Protein AF-A0A1M2VZU2-F1 (afdb_monomer)

Mean predicted aligned error: 15.02 Å

Radius of gyration: 39.64 Å; Cα contacts (8 Å, |Δi|>4): 250; chains: 1; bounding box: 106×24×106 Å

Structure (mmCIF, N/CA/C/O backbone):
data_AF-A0A1M2VZU2-F1
#
_entry.id   AF-A0A1M2VZU2-F1
#
loop_
_atom_site.group_PDB
_atom_site.id
_atom_site.type_symbol
_atom_site.label_atom_id
_atom_site.label_alt_id
_atom_site.label_comp_id
_atom_site.label_asym_id
_atom_site.label_entity_id
_atom_site.label_seq_id
_atom_site.pdbx_PDB_ins_code
_atom_site.Cartn_x
_atom_site.Cartn_y
_atom_site.Cartn_z
_atom_site.occupancy
_atom_site.B_iso_or_equiv
_atom_site.auth_seq_id
_atom_site.auth_comp_id
_atom_site.auth_asym_id
_atom_site.auth_atom_id
_atom_site.pdbx_PDB_model_num
ATOM 1 N N . MET A 1 1 ? 34.056 -5.919 -27.014 1.00 47.44 1 MET A N 1
ATOM 2 C CA . MET A 1 1 ? 33.762 -5.272 -25.727 1.00 47.44 1 MET A CA 1
ATOM 3 C C . MET A 1 1 ? 32.449 -4.558 -25.940 1.00 47.44 1 MET A C 1
ATOM 5 O O . MET A 1 1 ? 32.332 -3.837 -26.922 1.00 47.44 1 MET A O 1
ATOM 9 N N . PHE A 1 2 ? 31.445 -4.855 -25.126 1.00 53.06 2 PHE A N 1
ATOM 10 C CA . PHE A 1 2 ? 30.136 -4.213 -25.215 1.00 53.06 2 PHE A CA 1
ATOM 11 C C . PHE A 1 2 ? 30.092 -3.150 -24.121 1.00 53.06 2 PHE A C 1
ATOM 13 O O . PHE A 1 2 ? 30.455 -3.452 -22.985 1.00 53.06 2 PHE A O 1
ATOM 20 N N . GLN A 1 3 ? 29.722 -1.921 -24.470 1.00 51.56 3 GLN A N 1
ATOM 21 C CA . GLN A 1 3 ? 29.531 -0.837 -23.512 1.00 51.56 3 GLN A CA 1
ATOM 22 C C . GLN A 1 3 ? 28.064 -0.425 -23.586 1.00 51.56 3 GLN A C 1
ATOM 24 O O . GLN A 1 3 ? 27.578 -0.059 -24.655 1.00 51.56 3 GLN A O 1
ATOM 29 N N . PHE A 1 4 ? 27.372 -0.552 -22.459 1.00 58.47 4 PHE A N 1
ATOM 30 C CA . PHE A 1 4 ? 26.003 -0.090 -22.282 1.00 58.47 4 PHE A CA 1
ATOM 31 C C . PHE A 1 4 ? 26.082 1.218 -21.496 1.00 58.47 4 PHE A C 1
ATOM 33 O O . PHE A 1 4 ? 26.620 1.209 -20.390 1.00 58.47 4 PHE A O 1
ATOM 40 N N . ASP A 1 5 ? 25.612 2.314 -22.087 1.00 55.88 5 ASP A N 1
ATOM 41 C CA . ASP A 1 5 ? 25.336 3.554 -21.358 1.00 55.88 5 ASP A CA 1
ATOM 42 C C . ASP A 1 5 ? 23.829 3.597 -21.108 1.00 55.88 5 ASP A C 1
ATOM 44 O O . ASP A 1 5 ? 23.034 3.427 -22.038 1.00 55.88 5 ASP A O 1
ATOM 48 N N . ASP A 1 6 ? 23.447 3.758 -19.845 1.00 49.16 6 ASP A N 1
ATOM 49 C CA . ASP A 1 6 ? 22.052 3.744 -19.416 1.00 49.16 6 ASP A CA 1
ATOM 50 C C . ASP A 1 6 ? 21.783 5.003 -18.592 1.00 49.16 6 ASP A C 1
ATOM 52 O O . ASP A 1 6 ? 22.326 5.174 -17.500 1.00 49.16 6 ASP A O 1
ATOM 56 N N . ASP A 1 7 ? 20.963 5.899 -19.142 1.00 54.56 7 ASP A N 1
ATOM 57 C CA . ASP A 1 7 ? 20.533 7.122 -18.472 1.00 54.56 7 ASP A CA 1
ATOM 58 C C . ASP A 1 7 ? 19.104 6.925 -17.962 1.00 54.56 7 ASP A C 1
ATOM 60 O O . ASP A 1 7 ? 18.120 6.929 -18.707 1.00 54.56 7 ASP A O 1
ATOM 64 N N . HIS A 1 8 ? 18.976 6.763 -16.648 1.00 54.34 8 HIS A N 1
ATOM 65 C CA . HIS A 1 8 ? 17.685 6.607 -15.993 1.00 54.34 8 HIS A CA 1
ATOM 66 C C . HIS A 1 8 ? 17.207 7.939 -15.419 1.00 54.34 8 HIS A C 1
ATOM 68 O O . HIS A 1 8 ? 17.688 8.394 -14.381 1.00 54.34 8 HIS A O 1
ATOM 74 N N . VAL A 1 9 ? 16.199 8.544 -16.046 1.00 51.66 9 VAL A N 1
ATOM 75 C CA . VAL A 1 9 ? 15.460 9.663 -15.449 1.00 51.66 9 VAL A CA 1
ATOM 76 C C . VAL A 1 9 ? 14.099 9.149 -14.999 1.00 51.66 9 VAL A C 1
ATOM 78 O O . VAL A 1 9 ? 13.204 8.915 -15.808 1.00 51.66 9 VAL A O 1
ATOM 81 N N . LEU A 1 10 ? 13.940 8.964 -13.688 1.00 54.06 10 LEU A N 1
ATOM 82 C CA . LEU A 1 10 ? 12.628 8.747 -13.085 1.00 54.06 10 LEU A CA 1
ATOM 83 C C . LEU A 1 10 ? 11.806 10.024 -13.268 1.00 54.06 10 LEU A C 1
ATOM 85 O O . LEU A 1 10 ? 12.180 11.077 -12.752 1.00 54.06 10 LEU A O 1
ATOM 89 N N . ASP A 1 11 ? 10.672 9.936 -13.958 1.00 53.28 11 ASP A N 1
ATOM 90 C CA . ASP A 1 11 ? 9.670 10.996 -13.896 1.00 53.28 11 ASP A CA 1
ATOM 91 C C . ASP A 1 11 ? 9.062 11.000 -12.483 1.00 53.28 11 ASP A C 1
ATOM 93 O O . ASP A 1 11 ? 8.135 10.256 -12.146 1.00 53.28 11 ASP A O 1
ATOM 97 N N . VAL A 1 12 ? 9.669 11.809 -11.611 1.00 55.16 12 VAL A N 1
ATOM 98 C CA . VAL A 1 12 ? 9.421 11.845 -10.162 1.00 55.16 12 VAL A CA 1
ATOM 99 C C . VAL A 1 12 ? 7.954 12.160 -9.838 1.00 55.16 12 VAL A C 1
ATOM 101 O O . VAL A 1 12 ? 7.487 11.857 -8.740 1.00 55.16 12 VAL A O 1
ATOM 104 N N . HIS A 1 13 ? 7.215 12.758 -10.779 1.00 55.53 13 HIS A N 1
ATOM 105 C CA . HIS A 1 13 ? 5.839 13.200 -10.562 1.00 55.53 13 HIS A CA 1
ATOM 106 C C . HIS A 1 13 ? 4.822 12.058 -10.724 1.00 55.53 13 HIS A C 1
ATOM 108 O O . HIS A 1 13 ? 3.800 12.066 -10.040 1.00 55.53 13 HIS A O 1
ATOM 114 N N . GLN A 1 14 ? 5.106 11.049 -11.558 1.00 53.34 14 GLN A N 1
ATOM 115 C CA . GLN A 1 14 ? 4.223 9.886 -11.761 1.00 53.34 14 GLN A CA 1
ATOM 116 C C . GLN A 1 14 ? 4.702 8.619 -11.042 1.00 53.34 14 GLN A C 1
ATOM 118 O O . GLN A 1 14 ? 3.893 7.747 -10.733 1.00 53.34 14 GLN A O 1
ATOM 123 N N . ALA A 1 15 ? 5.984 8.544 -10.672 1.00 59.75 15 ALA A N 1
ATOM 124 C CA . ALA A 1 15 ? 6.562 7.382 -9.992 1.00 59.75 15 ALA A CA 1
ATOM 125 C C . ALA A 1 15 ? 6.029 7.131 -8.561 1.00 59.75 15 ALA A C 1
ATOM 127 O O . ALA A 1 15 ? 6.364 6.117 -7.954 1.00 59.75 15 ALA A O 1
ATOM 128 N N . ARG A 1 16 ? 5.222 8.045 -7.999 1.00 68.19 16 ARG A N 1
ATOM 129 C CA . ARG A 1 16 ? 4.686 7.953 -6.624 1.00 68.19 16 ARG A CA 1
ATOM 130 C C . ARG A 1 16 ? 3.220 7.528 -6.542 1.00 68.19 16 ARG A C 1
ATOM 132 O O . ARG A 1 16 ? 2.713 7.326 -5.444 1.00 68.19 16 ARG A O 1
ATOM 139 N N . LEU A 1 17 ? 2.529 7.405 -7.673 1.00 79.19 17 LEU A N 1
ATOM 140 C CA . LEU A 1 17 ? 1.089 7.141 -7.717 1.00 79.19 17 LEU A CA 1
ATOM 141 C C . LEU A 1 17 ? 0.788 5.647 -7.859 1.00 79.19 17 LEU A C 1
ATOM 143 O O . LEU A 1 17 ? 0.045 5.269 -8.752 1.00 79.19 17 LEU A O 1
ATOM 147 N N . TYR A 1 18 ? 1.339 4.784 -7.002 1.00 82.38 18 TYR A N 1
ATOM 148 C CA . TYR A 1 18 ? 0.983 3.359 -7.020 1.00 82.38 18 TYR A CA 1
ATOM 149 C C . TYR A 1 18 ? -0.547 3.171 -6.893 1.00 82.38 18 TYR A C 1
ATOM 151 O O . TYR A 1 18 ? -1.149 3.805 -6.022 1.00 82.38 18 TYR A O 1
ATOM 159 N N . PRO A 1 19 ? -1.211 2.316 -7.705 1.00 87.06 19 PRO A N 1
ATOM 160 C CA . PRO A 1 19 ? -0.697 1.440 -8.777 1.00 87.06 19 PRO A CA 1
ATOM 161 C C . PRO A 1 19 ? -0.780 2.050 -10.202 1.00 87.06 19 PRO A C 1
ATOM 163 O O . PRO A 1 19 ? -0.747 1.343 -11.212 1.00 87.06 19 PRO A O 1
ATOM 166 N N . PHE A 1 20 ? -0.986 3.359 -10.310 1.00 87.75 20 PHE A N 1
ATOM 167 C CA . PHE A 1 20 ? -1.022 4.134 -11.557 1.00 87.75 20 PHE A CA 1
ATOM 168 C C . PHE A 1 20 ? 0.347 4.705 -11.956 1.00 87.75 20 PHE A C 1
ATOM 170 O O . PHE A 1 20 ? 0.427 5.600 -12.795 1.00 87.75 20 PHE A O 1
ATOM 177 N N . ASP A 1 21 ? 1.410 4.183 -11.359 1.00 84.50 21 ASP A N 1
ATOM 178 C CA . ASP A 1 21 ? 2.793 4.482 -11.673 1.00 84.50 21 ASP A CA 1
ATOM 179 C C . ASP A 1 21 ? 3.131 4.110 -13.123 1.00 84.50 21 ASP A C 1
ATOM 181 O O . ASP A 1 21 ? 2.749 3.061 -13.662 1.00 84.50 21 ASP A O 1
ATOM 185 N N . THR A 1 22 ? 3.865 5.014 -13.759 1.00 85.56 22 THR A N 1
ATOM 186 C CA . THR A 1 22 ? 4.365 4.895 -15.125 1.00 85.56 22 THR A CA 1
ATOM 187 C C . THR A 1 22 ? 5.849 5.204 -15.127 1.00 85.56 22 THR A C 1
ATOM 189 O O . THR A 1 22 ? 6.300 6.181 -14.529 1.00 85.56 22 THR A O 1
ATOM 192 N N . TYR A 1 23 ? 6.612 4.364 -15.820 1.00 84.50 23 TYR A N 1
ATOM 193 C CA . TYR A 1 23 ? 8.053 4.514 -15.945 1.00 84.50 23 TYR A CA 1
ATOM 194 C C . TYR A 1 23 ? 8.430 4.713 -17.407 1.00 84.50 23 TYR A C 1
ATOM 196 O O . TYR A 1 23 ? 7.874 4.075 -18.306 1.00 84.50 23 TYR A O 1
ATOM 204 N N . LEU A 1 24 ? 9.389 5.605 -17.629 1.00 86.62 24 LEU A N 1
ATOM 205 C CA . LEU A 1 24 ? 10.025 5.820 -18.916 1.00 86.62 24 LEU A CA 1
ATOM 206 C C . LEU A 1 24 ? 11.489 5.410 -18.778 1.00 86.62 24 LEU A C 1
ATOM 208 O O . LEU A 1 24 ? 12.209 5.964 -17.953 1.00 86.62 24 LEU A O 1
ATOM 212 N N . LEU A 1 25 ? 11.904 4.433 -19.572 1.00 86.31 25 LEU A N 1
ATOM 213 C CA . LEU A 1 25 ? 13.285 3.983 -19.657 1.00 86.31 25 LEU A CA 1
ATOM 214 C C . LEU A 1 25 ? 13.784 4.253 -21.074 1.00 86.31 25 LEU A C 1
ATOM 216 O O . LEU A 1 25 ? 13.149 3.838 -22.040 1.00 86.31 25 LEU A O 1
ATOM 220 N N . THR A 1 26 ? 14.904 4.954 -21.188 1.00 88.12 26 THR A N 1
ATOM 221 C CA . THR A 1 26 ? 15.561 5.237 -22.462 1.00 88.12 26 THR A CA 1
ATOM 222 C C . THR A 1 26 ? 16.963 4.663 -22.390 1.00 88.12 26 THR A C 1
ATOM 224 O O . THR A 1 26 ? 17.740 5.081 -21.542 1.00 88.12 26 THR A O 1
ATOM 227 N N . SER A 1 27 ? 17.284 3.728 -23.277 1.00 88.06 27 SER A N 1
ATOM 228 C CA . SER A 1 27 ? 18.600 3.091 -23.317 1.00 88.06 27 SER A CA 1
ATOM 229 C C . SER A 1 27 ? 19.211 3.253 -24.703 1.00 88.06 27 SER A C 1
ATOM 231 O O . SER A 1 27 ? 18.542 3.013 -25.710 1.00 88.06 27 SER A O 1
ATOM 233 N N . THR A 1 28 ? 20.488 3.622 -24.767 1.00 88.88 28 THR A N 1
ATOM 234 C CA . THR A 1 28 ? 21.215 3.789 -26.031 1.00 88.88 28 THR A CA 1
ATOM 235 C C . THR A 1 28 ? 22.237 2.672 -26.177 1.00 88.88 28 THR A C 1
ATOM 237 O O . THR A 1 28 ? 23.179 2.544 -25.400 1.00 88.88 28 THR A O 1
ATOM 240 N N . VAL A 1 29 ? 22.055 1.832 -27.194 1.00 88.31 29 VAL A N 1
ATOM 241 C CA . VAL A 1 29 ? 22.908 0.668 -27.436 1.00 88.31 29 VAL A CA 1
ATOM 242 C C . VAL A 1 29 ? 23.905 0.968 -28.545 1.00 88.31 29 VAL A C 1
ATOM 244 O O . VAL A 1 29 ? 23.547 1.416 -29.639 1.00 88.31 29 VAL A O 1
ATOM 247 N N . ARG A 1 30 ? 25.170 0.650 -28.269 1.00 87.12 30 ARG A N 1
ATOM 248 C CA . ARG A 1 30 ? 26.277 0.748 -29.214 1.00 87.12 30 ARG A CA 1
ATOM 249 C C . ARG A 1 30 ? 27.119 -0.523 -29.180 1.00 87.12 30 ARG A C 1
ATOM 251 O O . ARG A 1 30 ? 27.427 -1.059 -28.119 1.00 87.12 30 ARG A O 1
ATOM 258 N N . VAL A 1 31 ? 27.546 -0.980 -30.356 1.00 85.50 31 VAL A N 1
ATOM 259 C CA . VAL A 1 31 ? 28.433 -2.142 -30.493 1.00 85.50 31 VAL A CA 1
ATOM 260 C C . VAL A 1 31 ? 29.672 -1.755 -31.292 1.00 85.50 31 VAL A C 1
ATOM 262 O O . VAL A 1 31 ? 29.566 -1.149 -32.358 1.00 85.50 31 VAL A O 1
ATOM 265 N N . VAL A 1 32 ? 30.851 -2.115 -30.777 1.00 86.00 32 VAL A N 1
ATOM 266 C CA . VAL A 1 32 ? 32.153 -1.847 -31.405 1.00 86.00 32 VAL A CA 1
ATOM 267 C C . VAL A 1 32 ? 32.965 -3.142 -31.483 1.00 86.00 32 VAL A C 1
ATOM 269 O O . VAL A 1 32 ? 33.070 -3.882 -30.499 1.00 86.00 32 VAL A O 1
ATOM 272 N N . SER A 1 33 ? 33.531 -3.420 -32.659 1.00 84.31 33 SER A N 1
ATOM 273 C CA . SER A 1 33 ? 34.454 -4.537 -32.899 1.00 84.31 33 SER A CA 1
ATOM 274 C C . SER A 1 33 ? 35.751 -4.332 -32.118 1.00 84.31 33 SER A C 1
ATOM 276 O O . SER A 1 33 ? 36.345 -3.260 -32.167 1.00 84.31 33 SER A O 1
ATOM 278 N N . THR A 1 34 ? 36.228 -5.369 -31.427 1.00 82.06 34 THR A N 1
ATOM 279 C CA . THR A 1 34 ? 37.522 -5.329 -30.717 1.00 82.06 34 THR A CA 1
ATOM 280 C C . THR A 1 34 ? 38.721 -5.506 -31.634 1.00 82.06 34 THR A C 1
ATOM 282 O O . THR A 1 34 ? 39.831 -5.194 -31.222 1.00 82.06 34 THR A O 1
ATOM 285 N N . ALA A 1 35 ? 38.518 -6.057 -32.832 1.00 86.56 35 ALA A N 1
ATOM 286 C CA . ALA A 1 35 ? 39.598 -6.295 -33.783 1.00 86.56 35 ALA A CA 1
ATOM 287 C C . ALA A 1 35 ? 39.966 -5.011 -34.542 1.00 86.56 35 ALA A C 1
ATOM 289 O O . ALA A 1 35 ? 41.143 -4.737 -34.762 1.00 86.56 35 ALA A O 1
ATOM 290 N N . ASP A 1 36 ? 38.958 -4.194 -34.866 1.00 84.81 36 ASP A N 1
ATOM 291 C CA . ASP A 1 36 ? 39.101 -3.108 -35.845 1.00 84.81 36 ASP A CA 1
ATOM 292 C C . ASP A 1 36 ? 38.644 -1.748 -35.294 1.00 84.81 36 ASP A C 1
ATOM 294 O O . ASP A 1 36 ? 38.717 -0.741 -35.995 1.00 84.81 36 ASP A O 1
ATOM 298 N N . ASN A 1 37 ? 38.130 -1.708 -34.056 1.00 81.06 37 ASN A N 1
ATOM 299 C CA . ASN A 1 37 ? 37.500 -0.535 -33.432 1.00 81.06 37 ASN A CA 1
ATOM 300 C C . ASN A 1 37 ? 36.395 0.116 -34.287 1.00 81.06 37 ASN A C 1
ATOM 302 O O . ASN A 1 37 ? 36.067 1.287 -34.105 1.00 81.06 37 ASN A O 1
ATOM 306 N N . GLN A 1 38 ? 35.791 -0.641 -35.207 1.00 82.56 38 GLN A N 1
ATOM 307 C CA . GLN A 1 38 ? 34.683 -0.174 -36.035 1.00 82.56 38 GLN A CA 1
ATOM 308 C C . GLN A 1 38 ? 33.333 -0.485 -35.390 1.00 82.56 38 GLN A C 1
ATOM 310 O O . GLN A 1 38 ? 33.162 -1.497 -34.706 1.00 82.56 38 GLN A O 1
ATOM 315 N N . SER A 1 39 ? 32.362 0.400 -35.608 1.00 81.56 39 SER A N 1
ATOM 316 C CA . SER A 1 39 ? 30.992 0.220 -35.128 1.00 81.56 39 SER A CA 1
ATOM 317 C C . SER A 1 39 ? 30.260 -0.849 -35.941 1.00 81.56 39 SER A C 1
ATOM 319 O O . SER A 1 39 ? 30.377 -0.910 -37.165 1.00 81.56 39 SER A O 1
ATOM 321 N N . LEU A 1 40 ? 29.504 -1.707 -35.254 1.00 84.56 40 LEU A N 1
ATOM 322 C CA . LEU A 1 40 ? 28.696 -2.750 -35.886 1.00 84.56 40 LEU A CA 1
ATOM 323 C C . LEU A 1 40 ? 27.224 -2.310 -35.959 1.00 84.56 40 LEU A C 1
ATOM 325 O O . LEU A 1 40 ? 26.694 -1.810 -34.963 1.00 84.56 40 LEU A O 1
ATOM 329 N N . PRO A 1 41 ? 26.539 -2.505 -37.102 1.00 83.56 41 PRO A N 1
ATOM 330 C CA . PRO A 1 41 ? 25.154 -2.082 -37.257 1.00 83.56 41 PRO A CA 1
ATOM 331 C C . PRO A 1 41 ? 24.202 -2.974 -36.452 1.00 83.56 41 PRO A C 1
ATOM 333 O O . PRO A 1 41 ? 24.183 -4.196 -36.603 1.00 83.56 41 PRO A O 1
ATOM 336 N N . ILE A 1 42 ? 23.357 -2.346 -35.634 1.00 85.81 42 ILE A N 1
ATOM 337 C CA . ILE A 1 42 ? 22.273 -3.006 -34.898 1.00 85.81 42 ILE A CA 1
ATOM 338 C C . ILE A 1 42 ? 21.001 -2.925 -35.748 1.00 85.81 42 ILE A C 1
ATOM 340 O O . ILE A 1 42 ? 20.519 -1.837 -36.054 1.00 85.81 42 ILE A O 1
ATOM 344 N N . GLN A 1 43 ? 20.449 -4.075 -36.141 1.00 86.69 43 GLN A N 1
ATOM 345 C CA . GLN A 1 43 ? 19.279 -4.120 -37.030 1.00 86.69 43 GLN A CA 1
ATOM 346 C C . GLN A 1 43 ? 17.954 -3.888 -36.298 1.00 86.69 43 GLN A C 1
ATOM 348 O O . GLN A 1 43 ? 17.046 -3.248 -36.836 1.00 86.69 43 GLN A O 1
ATOM 353 N N . ARG A 1 44 ? 17.820 -4.444 -35.090 1.00 85.88 44 ARG A N 1
ATOM 354 C CA . ARG A 1 44 ? 16.582 -4.410 -34.310 1.00 85.88 44 ARG A CA 1
ATOM 355 C C . ARG A 1 44 ? 16.866 -4.526 -32.819 1.00 85.88 44 ARG A C 1
ATOM 357 O O . ARG A 1 44 ? 17.649 -5.386 -32.422 1.00 85.88 44 ARG A O 1
ATOM 364 N N . LEU A 1 45 ? 16.171 -3.726 -32.016 1.00 87.00 45 LEU A N 1
ATOM 365 C CA . LEU A 1 45 ? 16.025 -3.937 -30.580 1.00 87.00 45 LEU A CA 1
ATOM 366 C C . LEU A 1 45 ? 14.576 -4.349 -30.309 1.00 87.00 45 LEU A C 1
ATOM 368 O O . LEU A 1 45 ? 13.637 -3.793 -30.875 1.00 87.00 45 LEU A O 1
ATOM 372 N N . SER A 1 46 ? 14.383 -5.383 -29.498 1.00 85.38 46 SER A N 1
ATOM 373 C CA . SER A 1 46 ? 13.053 -5.885 -29.153 1.00 85.38 46 SER A CA 1
ATOM 374 C C . SER A 1 46 ? 13.005 -6.199 -27.673 1.00 85.38 46 SER A C 1
ATOM 376 O O . SER A 1 46 ? 13.963 -6.737 -27.123 1.00 85.38 46 SER A O 1
ATOM 378 N N . THR A 1 47 ? 11.869 -5.914 -27.050 1.00 87.50 47 THR A N 1
ATOM 379 C CA . THR A 1 47 ? 11.602 -6.262 -25.654 1.00 87.50 47 THR A CA 1
ATOM 380 C C . THR A 1 47 ? 10.367 -7.140 -25.534 1.00 87.50 47 THR A C 1
ATOM 382 O O . THR A 1 47 ? 9.638 -7.372 -26.500 1.00 87.50 47 THR A O 1
ATOM 385 N N . ILE A 1 48 ? 10.156 -7.663 -24.329 1.00 87.44 48 ILE A N 1
ATOM 386 C CA . ILE A 1 48 ? 8.958 -8.413 -23.970 1.00 87.44 48 ILE A CA 1
ATOM 387 C C . ILE A 1 48 ? 7.858 -7.402 -23.641 1.00 87.44 48 ILE A C 1
ATOM 389 O O . ILE A 1 48 ? 7.977 -6.645 -22.678 1.00 87.44 48 ILE A O 1
ATOM 393 N N . SER A 1 49 ? 6.788 -7.394 -24.434 1.00 85.25 49 SER A N 1
ATOM 394 C CA . SER A 1 49 ? 5.693 -6.423 -24.312 1.00 85.25 49 SER A CA 1
ATOM 395 C C . SER A 1 49 ? 4.818 -6.626 -23.073 1.00 85.25 49 SER A C 1
ATOM 397 O O . SER A 1 49 ? 4.235 -5.670 -22.570 1.00 85.25 49 SER A O 1
ATOM 399 N N . ILE A 1 50 ? 4.705 -7.854 -22.561 1.00 84.62 50 ILE A N 1
ATOM 400 C CA . ILE A 1 50 ? 3.852 -8.177 -21.412 1.00 84.62 50 ILE A CA 1
ATOM 401 C C . ILE A 1 50 ? 4.616 -9.080 -20.449 1.00 84.62 50 ILE A C 1
ATOM 403 O O . ILE A 1 50 ? 5.153 -10.117 -20.830 1.00 84.62 50 ILE A O 1
ATOM 407 N N . THR A 1 51 ? 4.621 -8.688 -19.183 1.00 84.06 51 THR A N 1
ATOM 408 C CA . THR A 1 51 ? 5.109 -9.477 -18.050 1.00 84.06 51 THR A CA 1
ATOM 409 C C . THR A 1 51 ? 3.984 -9.621 -17.024 1.00 84.06 51 THR A C 1
ATOM 411 O O . THR A 1 51 ? 2.934 -8.996 -17.161 1.00 84.06 51 THR A O 1
ATOM 414 N N . SER A 1 52 ? 4.189 -10.427 -15.978 1.00 77.69 52 SER A N 1
ATOM 415 C CA . SER A 1 52 ? 3.173 -10.619 -14.931 1.00 77.69 52 SER A CA 1
ATOM 416 C C . SER A 1 52 ? 2.798 -9.322 -14.199 1.00 77.69 52 SER A C 1
ATOM 418 O O . SER A 1 52 ? 1.654 -9.177 -13.778 1.00 77.69 52 SER A O 1
ATOM 420 N N . SER A 1 53 ? 3.746 -8.391 -14.045 1.00 80.12 53 SER A N 1
ATOM 421 C CA . SER A 1 53 ? 3.559 -7.158 -13.262 1.00 80.12 53 SER A CA 1
ATOM 422 C C . SER A 1 53 ? 3.486 -5.888 -14.105 1.00 80.12 53 SER A C 1
ATOM 424 O O . SER A 1 53 ? 3.009 -4.860 -13.623 1.00 80.12 53 SER A O 1
ATOM 426 N N . PHE A 1 54 ? 3.949 -5.934 -15.357 1.00 88.44 54 PHE A N 1
ATOM 427 C CA . PHE A 1 54 ? 4.077 -4.754 -16.208 1.00 88.44 54 PHE A CA 1
ATOM 428 C C . PHE A 1 54 ? 3.747 -5.036 -17.670 1.00 88.44 54 PHE A C 1
ATOM 430 O O . PHE A 1 54 ? 4.106 -6.072 -18.231 1.00 88.44 54 PHE A O 1
ATOM 437 N N . VAL A 1 55 ? 3.139 -4.042 -18.302 1.00 91.06 55 VAL A N 1
ATOM 438 C CA . VAL A 1 55 ? 2.996 -3.916 -19.749 1.00 91.06 55 VAL A CA 1
ATOM 439 C C . VAL A 1 55 ? 4.027 -2.902 -20.224 1.00 91.06 55 VAL A C 1
ATOM 441 O O . VAL A 1 55 ? 4.107 -1.794 -19.685 1.00 91.06 55 VAL A O 1
ATOM 444 N N . THR A 1 56 ? 4.814 -3.284 -21.225 1.00 91.56 56 THR A N 1
ATOM 445 C CA . THR A 1 56 ? 5.840 -2.437 -21.826 1.00 91.56 56 THR A CA 1
ATOM 446 C C . THR A 1 56 ? 5.489 -2.117 -23.275 1.00 91.56 56 T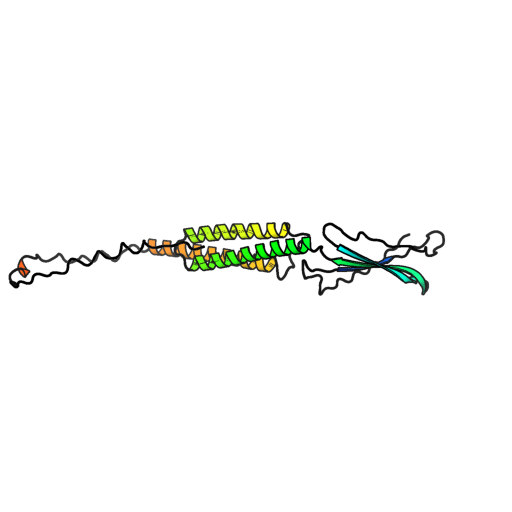HR A C 1
ATOM 448 O O . THR A 1 56 ? 5.109 -2.981 -24.066 1.00 91.56 56 THR A O 1
ATOM 451 N N . VAL A 1 57 ? 5.609 -0.842 -23.627 1.00 92.00 57 VAL A N 1
ATOM 452 C CA . VAL A 1 57 ? 5.506 -0.354 -25.000 1.00 92.00 57 VAL A CA 1
ATOM 453 C C . VAL A 1 57 ? 6.890 0.122 -25.409 1.00 92.00 57 VAL A C 1
ATOM 455 O O . VAL A 1 57 ? 7.413 1.072 -24.827 1.00 92.00 57 VAL A O 1
ATOM 458 N N . SER A 1 58 ? 7.484 -0.555 -26.389 1.00 92.50 58 SER A N 1
ATOM 459 C CA . SER A 1 58 ? 8.829 -0.264 -26.879 1.00 92.50 58 SER A CA 1
ATOM 460 C C . SER A 1 58 ? 8.812 0.500 -28.196 1.00 92.50 58 SER A C 1
ATOM 462 O O . SER A 1 58 ? 8.088 0.123 -29.118 1.00 92.50 58 SER A O 1
ATOM 464 N N . SER A 1 59 ? 9.672 1.505 -28.310 1.00 92.06 59 SER A N 1
ATOM 465 C CA . SER A 1 59 ? 10.017 2.177 -29.559 1.00 92.06 59 SER A CA 1
ATOM 466 C C . SER A 1 59 ? 11.507 2.017 -29.821 1.00 92.06 59 SER A C 1
ATOM 468 O O . SER A 1 59 ? 12.318 2.173 -28.912 1.00 92.06 59 SER A O 1
ATOM 470 N N . ASP A 1 60 ? 11.847 1.721 -31.068 1.00 92.06 60 ASP A N 1
ATOM 471 C CA . ASP A 1 60 ? 13.197 1.396 -31.517 1.00 92.06 60 ASP A CA 1
ATOM 472 C C . ASP A 1 60 ? 13.600 2.373 -32.628 1.00 92.06 60 ASP A C 1
ATOM 474 O O . ASP A 1 60 ? 12.981 2.385 -33.696 1.00 92.06 60 ASP A O 1
ATOM 478 N N . THR A 1 61 ? 14.601 3.215 -32.367 1.00 91.88 61 THR A N 1
ATOM 479 C CA . THR A 1 61 ? 14.965 4.342 -33.237 1.00 91.88 61 THR A CA 1
ATOM 480 C C . THR A 1 61 ? 16.467 4.354 -33.497 1.00 91.88 61 THR A C 1
ATOM 482 O O . THR A 1 61 ? 17.271 4.321 -32.570 1.00 91.88 61 THR A O 1
ATOM 485 N N . SER A 1 62 ? 16.881 4.417 -34.767 1.00 89.75 62 SER A N 1
ATOM 486 C CA . SER A 1 62 ? 18.297 4.602 -35.116 1.00 89.75 62 SER A CA 1
ATOM 487 C C . SER A 1 62 ? 18.791 5.976 -34.666 1.00 89.75 62 SER A C 1
ATOM 489 O O . SER A 1 62 ? 18.166 6.984 -35.003 1.00 89.75 62 SER A O 1
ATOM 491 N N . SER A 1 63 ? 19.923 6.013 -33.971 1.00 89.44 63 SER A N 1
ATOM 492 C CA . SER A 1 63 ? 20.523 7.226 -33.418 1.00 89.44 63 SER A CA 1
ATOM 493 C C . SER A 1 63 ? 22.020 7.299 -33.738 1.00 89.44 63 SER A C 1
ATOM 495 O O . SER A 1 63 ? 22.596 6.384 -34.334 1.00 89.44 63 SER A O 1
ATOM 497 N N . PHE A 1 64 ? 22.651 8.417 -33.382 1.00 88.31 64 PHE A N 1
ATOM 498 C CA . PHE A 1 64 ? 24.098 8.585 -33.476 1.00 88.31 64 PHE A CA 1
ATOM 499 C C . PHE A 1 64 ? 24.624 9.149 -32.161 1.00 88.31 64 PHE A C 1
ATOM 501 O O . PHE A 1 64 ? 24.123 10.165 -31.678 1.00 88.31 64 PHE A O 1
ATOM 508 N N . VAL A 1 65 ? 25.668 8.527 -31.618 1.00 85.50 65 VAL A N 1
ATOM 509 C CA . VAL A 1 65 ? 26.370 9.004 -30.421 1.00 85.50 65 VAL A CA 1
ATOM 510 C C . VAL A 1 65 ? 27.736 9.539 -30.825 1.00 85.50 65 VAL A C 1
ATOM 512 O O . VAL A 1 65 ? 28.365 9.072 -31.777 1.00 85.50 65 VAL A O 1
ATOM 515 N N . ARG A 1 66 ? 28.205 10.560 -30.108 1.00 84.56 66 ARG A N 1
ATOM 516 C CA . ARG A 1 66 ? 29.530 11.131 -30.331 1.00 84.56 66 ARG A CA 1
ATOM 517 C C . ARG A 1 66 ? 30.589 10.242 -29.684 1.00 84.56 66 ARG A C 1
ATOM 519 O O . ARG A 1 66 ? 30.608 10.088 -28.467 1.00 84.56 66 ARG A O 1
ATOM 526 N N . GLY A 1 67 ? 31.469 9.675 -30.499 1.00 75.25 67 GLY A N 1
ATOM 527 C CA . GLY A 1 67 ? 32.608 8.895 -30.032 1.00 75.25 67 GLY A CA 1
ATOM 528 C C . GLY A 1 67 ? 33.659 9.733 -29.316 1.00 75.25 67 GLY A C 1
ATOM 529 O O . GLY A 1 67 ? 33.711 10.957 -29.466 1.00 75.25 67 GLY A O 1
ATOM 530 N N . SER A 1 68 ? 34.574 9.058 -28.617 1.00 76.25 68 SER A N 1
ATOM 531 C CA . SER A 1 68 ? 35.752 9.671 -27.979 1.00 76.25 68 SER A CA 1
ATOM 532 C C . SER A 1 68 ? 36.606 10.486 -28.956 1.00 76.25 68 SER A C 1
ATOM 534 O O . SER A 1 68 ? 37.249 11.456 -28.571 1.00 76.25 68 SER A O 1
ATOM 536 N N . ASN A 1 69 ? 36.573 10.117 -30.238 1.00 79.12 69 ASN A N 1
ATOM 537 C CA . ASN A 1 69 ? 37.338 10.749 -31.312 1.00 79.12 69 ASN A CA 1
ATOM 538 C C . ASN A 1 69 ? 36.596 11.948 -31.937 1.00 79.12 69 ASN A C 1
ATOM 540 O O . ASN A 1 69 ? 37.032 12.497 -32.946 1.00 79.12 69 ASN A O 1
ATOM 544 N N . GLY A 1 70 ? 35.443 12.335 -31.380 1.00 77.88 70 GLY A N 1
ATOM 545 C CA . GLY A 1 70 ? 34.600 13.423 -31.873 1.00 77.88 70 GLY A CA 1
ATOM 546 C C . GLY A 1 70 ? 33.742 13.072 -33.094 1.00 77.88 70 GLY A C 1
ATOM 547 O O . GLY A 1 70 ? 32.897 13.886 -33.471 1.00 77.88 70 GLY A O 1
ATOM 548 N N . THR A 1 71 ? 33.924 11.884 -33.677 1.00 83.88 71 THR A N 1
ATOM 549 C CA . THR A 1 71 ? 33.158 11.341 -34.808 1.00 83.88 71 THR A CA 1
ATOM 550 C C . THR A 1 71 ? 31.778 10.847 -34.375 1.00 83.88 71 THR A C 1
ATOM 552 O O . THR A 1 71 ? 31.614 10.358 -33.259 1.00 83.88 71 THR A O 1
ATOM 555 N N . GLN A 1 72 ? 30.781 10.961 -35.256 1.00 85.44 72 GLN A N 1
ATOM 556 C CA . GLN A 1 72 ? 29.464 10.362 -35.029 1.00 85.44 72 GLN A CA 1
ATOM 557 C C . GLN A 1 72 ? 29.521 8.871 -35.337 1.00 85.44 72 GLN A C 1
ATOM 559 O O . GLN A 1 72 ? 29.962 8.472 -36.414 1.00 85.44 72 GLN A O 1
ATOM 564 N N . GLU A 1 73 ? 29.075 8.059 -34.391 1.00 86.31 73 GLU A N 1
ATOM 565 C CA . GLU A 1 73 ? 29.059 6.609 -34.516 1.00 86.31 73 GLU A CA 1
ATOM 566 C C . GLU A 1 73 ? 27.617 6.109 -34.415 1.00 86.31 73 GLU A C 1
ATOM 568 O O . GLU A 1 73 ? 26.842 6.635 -33.611 1.00 86.31 73 GLU A O 1
ATOM 573 N N . PRO A 1 74 ? 27.230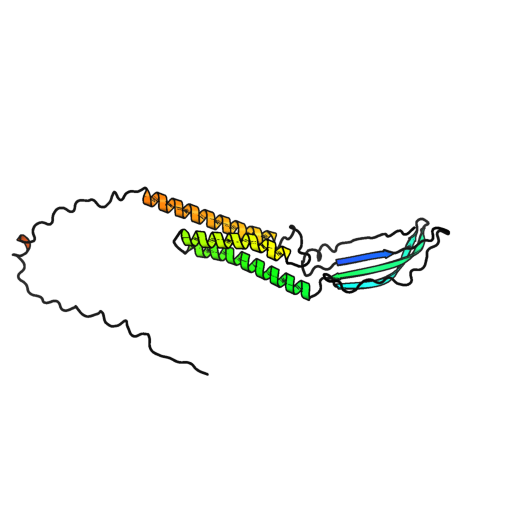 5.125 -35.245 1.00 88.75 74 PRO A N 1
ATOM 574 C CA . PRO A 1 74 ? 25.874 4.608 -35.264 1.00 88.75 74 PRO A CA 1
ATOM 575 C C . PRO A 1 74 ? 25.537 3.946 -33.928 1.00 88.75 74 PRO A C 1
ATOM 577 O O . PRO A 1 74 ? 26.302 3.140 -33.390 1.00 88.75 74 PRO A O 1
ATOM 580 N N . SER A 1 75 ? 24.358 4.275 -33.425 1.00 89.31 75 SER A N 1
ATOM 581 C CA . SER A 1 75 ? 23.764 3.729 -32.213 1.00 89.31 75 SER A CA 1
ATOM 582 C C . SER A 1 75 ? 22.276 3.466 -32.437 1.00 89.31 75 SER A C 1
ATOM 584 O O . SER A 1 75 ? 21.702 3.752 -33.494 1.00 89.31 75 SER A O 1
ATOM 586 N N . ARG A 1 76 ? 21.640 2.853 -31.448 1.00 91.06 76 ARG A N 1
ATOM 587 C CA . ARG A 1 76 ? 20.212 2.559 -31.468 1.00 91.06 76 ARG A CA 1
ATOM 588 C C . ARG A 1 76 ? 19.618 2.906 -30.117 1.00 91.06 76 ARG A C 1
ATOM 590 O O . ARG A 1 76 ? 20.076 2.383 -29.106 1.00 91.06 76 ARG A O 1
ATOM 597 N N . ASP A 1 77 ? 18.597 3.748 -30.125 1.00 90.56 77 ASP A N 1
ATOM 598 C CA . ASP A 1 77 ? 17.866 4.125 -28.925 1.00 90.56 77 ASP A CA 1
ATOM 599 C C . ASP A 1 77 ? 16.644 3.226 -28.772 1.00 90.56 77 ASP A C 1
ATOM 601 O O . ASP A 1 77 ? 15.864 3.023 -29.709 1.00 90.56 77 ASP A O 1
ATOM 605 N N . LEU A 1 78 ? 16.475 2.708 -27.563 1.00 90.88 78 LEU A N 1
ATOM 606 C CA . LEU A 1 78 ? 15.332 1.928 -27.136 1.00 90.88 78 LEU A CA 1
ATOM 607 C C . LEU A 1 78 ? 14.582 2.719 -26.071 1.00 90.88 78 LEU A C 1
ATOM 609 O O . LEU A 1 78 ? 15.085 2.929 -24.971 1.00 90.88 78 LEU A O 1
ATOM 613 N N . ILE A 1 79 ? 13.363 3.138 -26.397 1.00 90.62 79 ILE A N 1
ATOM 614 C CA . ILE A 1 79 ? 12.476 3.836 -25.467 1.00 90.62 79 ILE A CA 1
ATOM 615 C C . ILE A 1 79 ? 11.411 2.852 -25.002 1.00 90.62 79 ILE A C 1
ATOM 617 O O . ILE A 1 79 ? 10.654 2.316 -25.810 1.00 90.62 79 ILE A O 1
ATOM 621 N N . LEU A 1 80 ? 11.323 2.644 -23.696 1.00 90.25 80 LEU A N 1
ATOM 622 C CA . LEU A 1 80 ? 10.382 1.751 -23.042 1.00 90.25 80 LEU A CA 1
ATOM 623 C C . LEU A 1 80 ? 9.449 2.562 -22.152 1.00 90.25 80 LEU A C 1
ATOM 625 O O . LEU A 1 80 ? 9.871 3.212 -21.198 1.00 90.25 80 LEU A O 1
ATOM 629 N N . ARG A 1 81 ? 8.154 2.496 -22.451 1.00 89.75 81 ARG A N 1
ATOM 630 C CA . ARG A 1 81 ? 7.095 2.969 -21.559 1.00 89.75 81 ARG A CA 1
ATOM 631 C C . ARG A 1 81 ? 6.535 1.780 -20.808 1.00 89.75 81 ARG A C 1
ATOM 633 O O . ARG A 1 81 ? 5.959 0.883 -21.418 1.00 89.75 81 ARG A O 1
ATOM 640 N N . ILE A 1 82 ? 6.713 1.775 -19.499 1.00 89.38 82 ILE A N 1
ATOM 641 C CA . ILE A 1 82 ? 6.361 0.665 -18.621 1.00 89.38 82 ILE A CA 1
ATOM 642 C C . ILE A 1 82 ? 5.210 1.124 -17.732 1.00 89.38 82 ILE A C 1
ATOM 644 O O . ILE A 1 82 ? 5.249 2.208 -17.152 1.00 89.38 82 ILE A O 1
ATOM 648 N N . SER A 1 83 ? 4.164 0.312 -17.633 1.00 90.44 83 SER A N 1
ATOM 649 C CA . SER A 1 83 ? 3.007 0.609 -16.790 1.00 90.44 83 SER A CA 1
ATOM 650 C C . SER A 1 83 ? 2.383 -0.674 -16.251 1.00 90.44 83 SER A C 1
ATOM 652 O O . SER A 1 83 ? 2.542 -1.735 -16.852 1.00 90.44 83 SER A O 1
ATOM 654 N N . ARG A 1 84 ? 1.663 -0.607 -15.128 1.00 90.31 84 ARG A N 1
ATOM 655 C CA . ARG A 1 84 ? 0.995 -1.800 -14.577 1.00 90.31 84 ARG A CA 1
ATOM 656 C C . ARG A 1 84 ? -0.175 -2.274 -15.450 1.00 90.31 84 ARG A C 1
ATOM 658 O O . ARG A 1 84 ? -0.905 -1.419 -15.960 1.00 90.31 84 ARG A O 1
ATOM 665 N N . PRO A 1 85 ? -0.399 -3.592 -15.594 1.00 91.94 85 PRO A N 1
ATOM 666 C CA . PRO A 1 85 ? -1.569 -4.122 -16.279 1.00 91.94 85 PRO A CA 1
ATOM 667 C C . PRO A 1 85 ? -2.854 -3.746 -15.518 1.00 91.94 85 PRO A C 1
ATOM 669 O O . PRO A 1 85 ? -2.827 -3.610 -14.287 1.00 91.94 85 PRO A O 1
ATOM 672 N N . PRO A 1 86 ? -3.983 -3.550 -16.221 1.00 90.62 86 PRO A N 1
ATOM 673 C CA . PRO A 1 86 ? -5.232 -3.095 -15.609 1.00 90.62 86 PRO A CA 1
ATOM 674 C C . PRO A 1 86 ? -5.746 -4.048 -14.520 1.00 90.62 86 PRO A C 1
ATOM 676 O O . PRO A 1 86 ? -6.301 -3.590 -13.521 1.00 90.62 86 PRO A O 1
ATOM 679 N N . GLU A 1 87 ? -5.500 -5.350 -14.656 1.00 90.69 87 GLU A N 1
ATOM 680 C CA . GLU A 1 87 ? -5.879 -6.371 -13.679 1.00 90.69 87 GLU A CA 1
ATOM 681 C C . GLU A 1 87 ? -5.141 -6.170 -12.348 1.00 90.69 87 GLU A C 1
ATOM 683 O O . GLU A 1 87 ? -5.765 -6.159 -11.284 1.00 90.69 87 GLU A O 1
ATOM 688 N N . ALA A 1 88 ? -3.825 -5.929 -12.400 1.00 90.00 88 ALA A N 1
ATOM 689 C CA . ALA A 1 88 ? -3.019 -5.666 -11.209 1.00 90.00 88 ALA A CA 1
ATOM 690 C C . ALA A 1 88 ? -3.437 -4.358 -10.521 1.00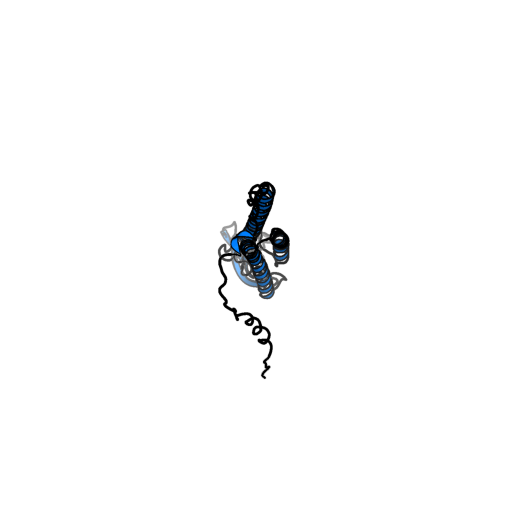 90.00 88 ALA A C 1
ATOM 692 O O . ALA A 1 88 ? -3.504 -4.304 -9.293 1.00 90.00 88 ALA A O 1
ATOM 693 N N . ARG A 1 89 ? -3.780 -3.320 -11.301 1.00 91.56 89 ARG A N 1
ATOM 694 C CA . ARG A 1 89 ? -4.293 -2.049 -10.760 1.00 91.56 89 ARG A CA 1
ATOM 695 C C . ARG A 1 89 ? -5.600 -2.244 -10.006 1.00 91.56 89 ARG A C 1
ATOM 697 O O . ARG A 1 89 ? -5.734 -1.755 -8.890 1.00 91.56 89 ARG A O 1
ATOM 704 N N . MET A 1 90 ? -6.552 -2.966 -10.596 1.00 92.25 90 MET A N 1
ATOM 705 C CA . MET A 1 90 ? -7.845 -3.227 -9.963 1.00 92.25 90 MET A CA 1
ATOM 706 C C . MET A 1 90 ? -7.676 -4.007 -8.657 1.00 92.25 90 MET A C 1
ATOM 708 O O . MET A 1 90 ? -8.268 -3.643 -7.644 1.00 92.25 90 MET A O 1
ATOM 712 N N . TYR A 1 91 ? -6.835 -5.042 -8.659 1.00 91.81 91 TYR A N 1
ATOM 713 C CA . TYR A 1 91 ? -6.567 -5.834 -7.463 1.00 91.81 91 TYR A CA 1
ATOM 714 C C . TYR A 1 91 ? -5.908 -5.003 -6.350 1.00 91.81 91 TYR A C 1
ATOM 716 O O . TYR A 1 91 ? -6.361 -5.035 -5.205 1.00 91.81 91 TYR A O 1
ATOM 724 N N . ALA A 1 92 ? -4.911 -4.181 -6.691 1.00 91.75 92 ALA A N 1
ATOM 725 C CA . ALA A 1 92 ? -4.285 -3.256 -5.750 1.00 91.75 92 ALA A CA 1
ATOM 726 C C . ALA A 1 92 ? -5.289 -2.237 -5.175 1.00 91.75 92 ALA A C 1
ATOM 728 O O . ALA A 1 92 ? -5.301 -2.017 -3.966 1.00 91.75 92 ALA A O 1
ATOM 729 N N . LEU A 1 93 ? -6.178 -1.666 -5.999 1.00 92.06 93 LEU A N 1
ATOM 730 C CA . LEU A 1 93 ? -7.223 -0.739 -5.542 1.00 92.06 93 LEU A CA 1
ATOM 731 C C . LEU A 1 93 ? -8.237 -1.401 -4.606 1.00 92.06 93 LEU A C 1
ATOM 733 O O . LEU A 1 93 ? -8.654 -0.781 -3.630 1.00 92.06 93 LEU A O 1
ATOM 737 N N . LEU A 1 94 ? -8.628 -2.649 -4.878 1.00 94.31 94 LEU A N 1
ATOM 738 C CA . LEU A 1 94 ? -9.537 -3.401 -4.010 1.00 94.31 94 LEU A CA 1
ATOM 739 C C . LEU A 1 94 ? -8.905 -3.665 -2.643 1.00 94.31 94 LEU A C 1
ATOM 741 O O . LEU A 1 94 ? -9.541 -3.415 -1.620 1.00 94.31 94 LEU A O 1
ATOM 745 N N . LEU A 1 95 ? -7.648 -4.115 -2.615 1.00 93.69 95 LEU A N 1
ATOM 746 C CA . LEU A 1 95 ? -6.913 -4.321 -1.367 1.00 93.69 95 LEU A CA 1
ATOM 747 C C . LEU A 1 95 ? -6.695 -3.004 -0.612 1.00 93.69 95 LEU A C 1
ATOM 749 O O . LEU A 1 95 ? -6.850 -2.970 0.606 1.00 93.69 95 LEU A O 1
ATOM 753 N N . PHE A 1 96 ? -6.384 -1.920 -1.327 1.00 92.50 96 PHE A N 1
ATOM 754 C CA . PHE A 1 96 ? -6.192 -0.589 -0.752 1.00 92.50 96 PHE A CA 1
ATOM 755 C C . PHE A 1 96 ? -7.489 -0.041 -0.150 1.00 92.50 96 PHE A C 1
ATOM 757 O O . PHE A 1 96 ? -7.492 0.489 0.961 1.00 92.50 96 PHE A O 1
ATOM 764 N N . GLY A 1 97 ? -8.608 -0.205 -0.858 1.00 94.25 97 GLY A N 1
ATOM 765 C CA . GLY A 1 97 ? -9.933 0.149 -0.360 1.00 94.25 97 GLY A CA 1
ATOM 766 C C . GLY A 1 97 ? -10.316 -0.681 0.864 1.00 94.25 97 GLY A C 1
ATOM 767 O O . GLY A 1 97 ? -10.750 -0.123 1.870 1.00 94.25 97 GLY A O 1
ATOM 768 N N . ALA A 1 98 ? -10.091 -1.996 0.824 1.00 95.56 98 ALA A N 1
ATOM 769 C CA . ALA A 1 98 ? -10.357 -2.887 1.950 1.00 95.56 98 ALA A CA 1
ATOM 770 C C . ALA A 1 98 ? -9.520 -2.524 3.187 1.00 95.56 98 ALA A C 1
ATOM 772 O O . ALA A 1 98 ? -10.058 -2.468 4.294 1.00 95.56 98 ALA A O 1
ATOM 773 N N . SER A 1 99 ? -8.228 -2.219 3.022 1.00 94.69 99 SER A N 1
ATOM 774 C CA . SER A 1 99 ? -7.377 -1.817 4.146 1.00 94.69 99 SER A CA 1
ATOM 775 C C . SER A 1 99 ? -7.802 -0.468 4.734 1.00 94.69 99 SER A C 1
ATOM 777 O O . SER A 1 99 ? -7.850 -0.321 5.956 1.00 94.69 99 SER A O 1
ATOM 779 N N . TRP A 1 100 ? -8.228 0.485 3.898 1.00 95.81 100 TRP A N 1
ATOM 780 C CA . TRP A 1 100 ? -8.821 1.738 4.369 1.00 95.81 100 TRP A CA 1
ATOM 781 C C . TRP A 1 100 ? -10.149 1.536 5.096 1.00 95.81 100 TRP A C 1
ATOM 783 O O . TRP A 1 100 ? -10.389 2.198 6.106 1.00 95.81 100 TRP A O 1
ATOM 793 N N . MET A 1 101 ? -11.012 0.635 4.627 1.00 97.38 101 MET A N 1
ATOM 794 C CA . MET A 1 101 ? -12.260 0.309 5.323 1.00 97.38 101 MET A CA 1
ATOM 795 C C . MET A 1 101 ? -11.992 -0.268 6.713 1.00 97.38 101 MET A C 1
ATOM 797 O O . MET A 1 101 ? -12.649 0.133 7.670 1.00 97.38 101 MET A O 1
ATOM 801 N N . LEU A 1 102 ? -11.000 -1.153 6.845 1.00 96.69 102 LEU A N 1
ATOM 802 C CA . LEU A 1 102 ? -10.578 -1.678 8.143 1.00 96.69 102 LEU A CA 1
ATOM 803 C C . LEU A 1 102 ? -10.035 -0.572 9.058 1.00 96.69 102 LEU A C 1
ATOM 805 O O . LEU A 1 102 ? -10.389 -0.526 10.235 1.00 96.69 102 LEU A O 1
ATOM 809 N N . ALA A 1 103 ? -9.239 0.359 8.523 1.00 96.50 103 ALA A N 1
ATOM 810 C CA . ALA A 1 103 ? -8.749 1.497 9.296 1.00 96.50 103 ALA A CA 1
ATOM 811 C C . ALA A 1 103 ? -9.895 2.389 9.814 1.00 96.50 103 ALA A C 1
ATOM 813 O O . ALA A 1 103 ? -9.918 2.745 10.994 1.00 96.50 103 ALA A O 1
ATOM 814 N N . HIS A 1 104 ? -10.890 2.688 8.972 1.00 97.44 104 HIS A N 1
ATOM 815 C CA . HIS A 1 104 ? -12.089 3.422 9.392 1.00 97.44 104 HIS A CA 1
ATOM 816 C C . HIS A 1 104 ? -12.942 2.628 10.389 1.00 97.44 104 HIS A C 1
ATOM 818 O O . HIS A 1 104 ? -13.505 3.220 11.309 1.00 97.44 104 HIS A O 1
ATOM 824 N N . ALA A 1 105 ? -13.010 1.301 10.255 1.00 97.19 105 ALA A N 1
ATOM 825 C CA . ALA A 1 105 ? -13.701 0.449 11.215 1.00 97.19 105 ALA A CA 1
ATOM 826 C C . ALA A 1 105 ? -13.079 0.568 12.615 1.00 97.19 105 ALA A C 1
ATOM 828 O O . ALA A 1 105 ? -13.820 0.699 13.583 1.00 97.19 105 ALA A O 1
ATOM 829 N N . CYS A 1 106 ? -11.748 0.635 12.739 1.00 97.38 106 CYS A N 1
ATOM 830 C CA . CYS A 1 106 ? -11.088 0.893 14.026 1.00 97.38 106 CYS A CA 1
ATOM 831 C C . CYS A 1 106 ? -11.521 2.229 14.649 1.00 97.38 106 CYS A C 1
ATOM 833 O O . CYS A 1 106 ? -11.806 2.281 15.845 1.00 97.38 106 CYS A O 1
ATOM 835 N N . MET A 1 107 ? -11.647 3.294 13.849 1.00 96.62 107 MET A N 1
ATOM 836 C CA . MET A 1 107 ? -12.162 4.577 14.348 1.00 96.62 107 MET A CA 1
ATOM 837 C C . MET A 1 107 ? -13.627 4.472 14.791 1.00 96.62 107 MET A C 1
ATOM 839 O O . MET A 1 107 ? -14.008 5.032 15.817 1.00 96.62 107 MET A O 1
ATOM 843 N N . ALA A 1 108 ? -14.454 3.734 14.046 1.00 96.38 108 ALA A N 1
ATOM 844 C CA . ALA A 1 108 ? -15.845 3.497 14.420 1.00 96.38 108 ALA A CA 1
ATOM 845 C C . ALA A 1 108 ? -15.951 2.704 15.734 1.00 96.38 108 ALA A C 1
ATOM 847 O O . ALA A 1 108 ? -16.772 3.041 16.581 1.00 96.38 108 ALA A O 1
ATOM 848 N N . LEU A 1 109 ? -15.083 1.710 15.954 1.00 96.06 109 LEU A N 1
ATOM 849 C CA . LEU A 1 109 ? -15.010 0.965 17.216 1.00 96.06 109 LEU A CA 1
ATOM 850 C C . LEU A 1 109 ? -14.651 1.868 18.404 1.00 96.06 109 LEU A C 1
ATOM 852 O O . LEU A 1 109 ? -15.231 1.720 19.478 1.00 96.06 109 LEU A O 1
ATOM 856 N N . VAL A 1 110 ? -13.740 2.828 18.220 1.00 96.31 110 VAL A N 1
ATOM 857 C CA . VAL A 1 110 ? -13.441 3.863 19.227 1.00 96.31 110 VAL A CA 1
ATOM 858 C C . VAL A 1 110 ? -14.687 4.700 19.521 1.00 96.31 110 VAL A C 1
ATOM 860 O O . VAL A 1 110 ? -15.043 4.876 20.686 1.00 96.31 110 VAL A O 1
ATOM 863 N N . ALA A 1 111 ? -15.383 5.166 18.481 1.00 95.44 111 ALA A N 1
ATOM 864 C CA . ALA A 1 111 ? -16.592 5.971 18.635 1.00 95.44 111 ALA A CA 1
ATOM 865 C C . ALA A 1 111 ? -17.726 5.203 19.339 1.00 95.44 111 ALA A C 1
ATOM 867 O O . ALA A 1 111 ? -18.382 5.745 20.225 1.00 95.44 111 ALA A O 1
ATOM 868 N N . PHE A 1 112 ? -17.933 3.925 19.010 1.00 94.31 112 PHE A N 1
ATOM 869 C CA . PHE A 1 112 ? -18.916 3.087 19.698 1.00 94.31 112 PHE A CA 1
ATOM 870 C C . PHE A 1 112 ? -18.528 2.819 21.153 1.00 94.31 112 PHE A C 1
ATOM 872 O O . PHE A 1 112 ? -19.390 2.867 22.029 1.00 94.31 112 PHE A O 1
ATOM 879 N N . SER A 1 113 ? -17.241 2.607 21.436 1.00 94.06 113 SER A N 1
ATOM 880 C CA . SER A 1 113 ? -16.745 2.462 22.808 1.00 94.06 113 SER A CA 1
ATOM 881 C C . SER A 1 113 ? -16.993 3.702 23.663 1.00 94.06 113 SER A C 1
ATOM 883 O O . SER A 1 113 ? -17.190 3.554 24.862 1.00 94.06 113 SER A O 1
ATOM 885 N N . TRP A 1 114 ? -17.040 4.910 23.088 1.00 91.38 114 TRP A N 1
ATOM 886 C CA . TRP A 1 114 ? -17.400 6.108 23.856 1.00 91.38 114 TRP A CA 1
ATOM 887 C C . TRP A 1 114 ? -18.842 6.102 24.361 1.00 91.38 114 TRP A C 1
ATOM 889 O O . TRP A 1 114 ? -19.096 6.642 25.434 1.00 91.38 114 TRP A O 1
ATOM 899 N N . HIS A 1 115 ? -19.769 5.507 23.612 1.00 88.00 115 HIS A N 1
ATOM 900 C CA . HIS A 1 115 ? -21.195 5.529 23.945 1.00 88.00 115 HIS A CA 1
ATOM 901 C C . HIS A 1 115 ? -21.680 4.282 24.686 1.00 88.00 115 HIS A C 1
ATOM 903 O O . HIS A 1 115 ? -22.703 4.337 25.360 1.00 88.00 115 HIS A O 1
ATOM 909 N N . LEU A 1 116 ? -20.980 3.157 24.549 1.00 86.25 116 LEU A N 1
ATOM 910 C CA . LEU A 1 116 ? -21.351 1.905 25.200 1.00 86.25 116 LEU A CA 1
ATOM 911 C C . LEU A 1 116 ? -20.699 1.814 26.576 1.00 86.25 116 LEU A C 1
ATOM 913 O O . LEU A 1 116 ? -19.474 1.848 26.679 1.00 86.25 116 LEU A O 1
ATOM 917 N N . GLU A 1 117 ? -21.500 1.652 27.620 1.00 77.06 117 GLU A N 1
ATOM 918 C CA . GLU A 1 117 ? -21.035 1.381 28.982 1.00 77.06 117 GLU A CA 1
ATOM 919 C C . GLU A 1 117 ? -20.603 -0.097 29.107 1.00 77.06 117 GLU A C 1
ATOM 921 O O . GLU A 1 117 ? -21.193 -0.983 28.485 1.00 77.06 117 GLU A O 1
ATOM 926 N N . GLY A 1 118 ? -19.522 -0.365 29.850 1.00 79.62 118 GLY A N 1
ATOM 927 C CA . GLY A 1 118 ? -18.995 -1.717 30.098 1.00 79.62 118 GLY A CA 1
ATOM 928 C C . GLY A 1 118 ? -17.566 -1.958 29.591 1.00 79.62 118 GLY A C 1
ATOM 929 O O . GLY A 1 118 ? -17.257 -1.760 28.410 1.00 79.62 118 GLY A O 1
ATOM 930 N N . ALA A 1 119 ? -16.679 -2.399 30.487 1.00 84.00 119 ALA A N 1
ATOM 931 C CA . ALA A 1 119 ? -15.278 -2.705 30.184 1.00 84.00 119 ALA A CA 1
ATOM 932 C C . ALA A 1 119 ? -15.123 -3.885 29.201 1.00 84.00 119 ALA A C 1
ATOM 934 O O . ALA A 1 119 ? -14.304 -3.827 28.281 1.00 84.00 119 ALA A O 1
ATOM 935 N N . GLU A 1 120 ? -15.979 -4.911 29.302 1.00 88.38 120 GLU A N 1
ATOM 936 C CA . GLU A 1 120 ? -15.939 -6.088 28.419 1.00 88.38 120 GLU A CA 1
ATOM 937 C C . GLU A 1 120 ? -16.120 -5.739 26.934 1.00 88.38 120 GLU A C 1
ATOM 939 O O . GLU A 1 120 ? -15.489 -6.333 26.055 1.00 88.38 120 GLU A O 1
ATOM 944 N N . THR A 1 121 ? -16.986 -4.770 26.631 1.00 91.38 121 THR A N 1
ATOM 945 C CA . THR A 1 121 ? -17.245 -4.324 25.256 1.00 91.38 121 THR A CA 1
ATOM 946 C C . THR A 1 121 ? -16.027 -3.607 24.678 1.00 91.38 121 THR A C 1
ATOM 948 O O . THR A 1 121 ? -15.642 -3.860 23.536 1.00 91.38 121 THR A O 1
ATOM 951 N N . VAL A 1 122 ? -15.362 -2.775 25.488 1.00 92.81 122 VAL A N 1
ATOM 952 C CA . VAL A 1 122 ? -14.118 -2.092 25.098 1.00 92.81 122 VAL A CA 1
ATOM 953 C C . VAL A 1 122 ? -13.008 -3.105 24.850 1.00 92.81 122 VAL A C 1
ATOM 955 O O . VAL A 1 122 ? -12.297 -2.983 23.855 1.00 92.81 122 VAL A O 1
ATOM 958 N N . LEU A 1 123 ? -12.900 -4.145 25.682 1.00 92.38 123 LEU A N 1
ATOM 959 C CA . LEU A 1 123 ? -11.926 -5.218 25.487 1.00 92.38 123 LEU A CA 1
ATOM 960 C C . LEU A 1 123 ? -12.162 -5.977 24.169 1.00 92.38 123 LEU A C 1
ATOM 962 O O . LEU A 1 123 ? -11.210 -6.240 23.433 1.00 92.38 123 LEU A O 1
ATOM 966 N N . LYS A 1 124 ? -13.422 -6.276 23.819 1.00 95.19 124 LYS A N 1
ATOM 967 C CA . LYS A 1 124 ? -13.779 -6.892 22.524 1.00 95.19 124 LYS A CA 1
ATOM 968 C C . LYS A 1 124 ? -13.388 -5.996 21.346 1.00 95.19 124 LYS A C 1
ATOM 970 O O . LYS A 1 124 ? -12.802 -6.475 20.374 1.00 95.19 124 LYS A O 1
ATOM 975 N N . HIS A 1 125 ? -13.660 -4.694 21.436 1.00 95.81 125 HIS A N 1
ATOM 976 C CA . HIS A 1 125 ? -13.261 -3.722 20.415 1.00 95.81 125 HIS A CA 1
ATOM 977 C C . HIS A 1 125 ? -11.736 -3.578 20.308 1.00 95.81 125 HIS A C 1
ATOM 979 O O . HIS A 1 125 ? -11.203 -3.475 19.200 1.00 95.81 125 HIS A O 1
ATOM 985 N N . LEU A 1 126 ? -11.022 -3.624 21.435 1.00 95.31 126 LEU A N 1
ATOM 986 C CA . LEU A 1 126 ? -9.562 -3.601 21.480 1.00 95.31 126 LEU A CA 1
ATOM 987 C C . LEU A 1 126 ? -8.977 -4.838 20.793 1.00 95.31 126 LEU A C 1
ATOM 989 O O . LEU A 1 126 ? -8.127 -4.699 19.915 1.00 95.31 126 LEU A O 1
ATOM 993 N N . ALA A 1 127 ? -9.479 -6.031 21.121 1.00 96.44 127 ALA A N 1
ATOM 994 C CA . ALA A 1 127 ? -9.072 -7.277 20.477 1.00 96.44 127 ALA A CA 1
ATOM 995 C C . ALA A 1 127 ? -9.316 -7.236 18.958 1.00 96.44 127 ALA A C 1
ATOM 997 O O . ALA A 1 127 ? -8.424 -7.571 18.179 1.00 96.44 127 ALA A O 1
ATOM 998 N N . SER A 1 128 ? -10.481 -6.741 18.524 1.00 96.38 128 SER A N 1
ATOM 999 C CA . SER A 1 128 ? -10.778 -6.543 17.100 1.00 96.38 128 SER A CA 1
ATOM 1000 C C . SER A 1 128 ? -9.804 -5.565 16.433 1.00 96.38 128 SER A C 1
ATOM 1002 O O . SER A 1 128 ? -9.334 -5.821 15.327 1.00 96.38 128 SER A O 1
ATOM 1004 N N . THR A 1 129 ? -9.464 -4.459 17.098 1.00 96.69 129 THR A N 1
ATOM 1005 C CA . THR A 1 129 ? -8.518 -3.458 16.576 1.00 96.69 129 THR A CA 1
ATOM 1006 C C . THR A 1 129 ? -7.105 -4.035 16.452 1.00 96.69 129 THR A C 1
ATOM 1008 O O . THR A 1 129 ? -6.434 -3.802 15.448 1.00 96.69 129 THR A O 1
ATOM 1011 N N . PHE A 1 130 ? -6.665 -4.854 17.413 1.00 96.31 130 PHE A N 1
ATOM 1012 C CA . PHE A 1 130 ? -5.395 -5.581 17.322 1.00 96.31 130 PHE A CA 1
ATOM 1013 C C . PHE A 1 130 ? -5.359 -6.538 16.130 1.00 96.31 130 PHE A C 1
ATOM 1015 O O . PHE A 1 130 ? -4.370 -6.566 15.401 1.00 96.31 130 PHE A O 1
ATOM 1022 N N . ILE A 1 131 ? -6.443 -7.279 15.889 1.00 97.31 131 ILE A N 1
ATOM 1023 C CA . ILE A 1 131 ? -6.554 -8.150 14.712 1.00 97.31 131 ILE A CA 1
ATOM 1024 C C . ILE A 1 131 ? -6.398 -7.327 13.426 1.00 97.31 131 ILE A C 1
ATOM 1026 O O . ILE A 1 131 ? -5.640 -7.715 12.540 1.00 97.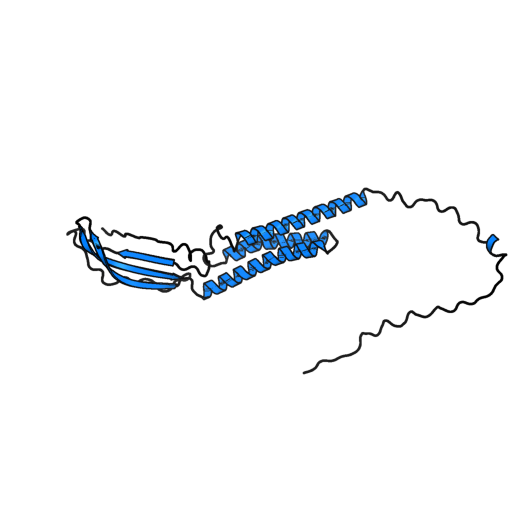31 131 ILE A O 1
ATOM 1030 N N . VAL A 1 132 ? -7.045 -6.162 13.336 1.00 96.69 132 VAL A N 1
ATOM 1031 C CA . VAL A 1 132 ? -6.916 -5.275 12.170 1.00 96.69 132 VAL A CA 1
ATOM 1032 C C . VAL A 1 132 ? -5.477 -4.790 11.969 1.00 96.69 132 VAL A C 1
ATOM 1034 O O . VAL A 1 132 ? -4.981 -4.836 10.843 1.00 96.69 132 VAL A O 1
ATOM 1037 N N . ILE A 1 133 ? -4.783 -4.388 13.039 1.00 96.06 133 ILE A N 1
ATOM 1038 C CA . ILE A 1 133 ? -3.368 -3.973 12.986 1.00 96.06 133 ILE A CA 1
ATOM 1039 C C . ILE A 1 133 ? -2.482 -5.082 12.398 1.00 96.06 133 ILE A C 1
ATOM 1041 O O . ILE A 1 133 ? -1.529 -4.785 11.683 1.00 96.06 133 ILE A O 1
ATOM 1045 N N . LEU A 1 134 ? -2.805 -6.352 12.657 1.00 95.75 134 LEU A N 1
ATOM 1046 C CA . LEU A 1 134 ? -2.080 -7.494 12.096 1.00 95.75 134 LEU A CA 1
ATOM 1047 C C . LEU A 1 134 ? -2.491 -7.819 10.653 1.00 95.75 134 LEU A C 1
ATOM 1049 O O . LEU A 1 134 ? -1.652 -8.271 9.875 1.00 95.75 134 LEU A O 1
ATOM 1053 N N . ILE A 1 135 ? -3.751 -7.582 10.277 1.00 95.75 135 ILE A N 1
ATOM 1054 C CA . ILE A 1 135 ? -4.276 -7.868 8.933 1.00 95.75 135 ILE A CA 1
ATOM 1055 C C . ILE A 1 135 ? -3.797 -6.845 7.896 1.00 95.75 135 ILE A C 1
ATOM 1057 O O . ILE A 1 135 ? -3.463 -7.241 6.781 1.00 95.75 135 ILE A O 1
ATOM 1061 N N . ILE A 1 136 ? -3.737 -5.549 8.225 1.00 93.44 136 ILE A N 1
ATOM 1062 C CA . ILE A 1 136 ? -3.346 -4.496 7.264 1.00 93.44 136 ILE A CA 1
ATOM 1063 C C . ILE A 1 136 ? -1.975 -4.783 6.607 1.00 93.44 136 ILE A C 1
ATOM 1065 O O . ILE A 1 136 ? -1.891 -4.715 5.378 1.00 93.44 136 ILE A O 1
ATOM 1069 N N . PRO A 1 137 ? -0.916 -5.181 7.344 1.00 92.44 137 PRO A N 1
ATOM 1070 C CA . PRO A 1 137 ? 0.349 -5.611 6.747 1.00 92.44 137 PRO A CA 1
ATOM 1071 C C . PRO A 1 137 ? 0.221 -6.814 5.804 1.00 92.44 137 PRO A C 1
ATOM 1073 O O . PRO A 1 137 ? 0.899 -6.848 4.781 1.00 92.44 137 PRO A O 1
ATOM 1076 N N . GLN A 1 138 ? -0.655 -7.778 6.108 1.00 93.25 138 GLN A N 1
ATOM 1077 C CA . GLN A 1 138 ? -0.881 -8.949 5.250 1.00 93.25 138 GLN A CA 1
ATOM 1078 C C . GLN A 1 138 ? -1.588 -8.559 3.950 1.00 93.25 138 GLN A C 1
ATOM 1080 O O . GLN A 1 138 ? -1.198 -9.009 2.875 1.00 93.25 138 GLN A O 1
ATOM 1085 N N . LEU A 1 139 ? -2.581 -7.664 4.027 1.00 91.94 139 LEU A N 1
ATOM 1086 C CA . LEU A 1 139 ? -3.236 -7.108 2.840 1.00 91.94 139 LEU A CA 1
ATOM 1087 C C . LEU A 1 139 ? -2.247 -6.330 1.974 1.00 91.94 139 LEU A C 1
ATOM 1089 O O . LEU A 1 139 ? -2.299 -6.437 0.753 1.00 91.94 139 LEU A O 1
ATOM 1093 N N . ARG A 1 140 ? -1.315 -5.595 2.592 1.00 89.75 140 ARG A N 1
ATOM 1094 C CA . ARG A 1 140 ? -0.231 -4.923 1.869 1.00 89.75 140 ARG A CA 1
ATOM 1095 C C . ARG A 1 140 ? 0.710 -5.919 1.198 1.00 89.75 140 ARG A C 1
ATOM 1097 O O . ARG A 1 140 ? 1.048 -5.723 0.039 1.00 89.75 140 ARG A O 1
ATOM 1104 N N . ALA A 1 141 ? 1.124 -6.972 1.898 1.00 89.38 141 ALA A N 1
ATOM 1105 C CA . ALA A 1 141 ? 2.008 -7.997 1.343 1.00 89.38 141 ALA A CA 1
ATOM 1106 C C . ALA A 1 141 ? 1.367 -8.757 0.168 1.00 89.38 141 ALA A C 1
ATOM 1108 O O . ALA A 1 141 ? 2.076 -9.246 -0.705 1.00 89.38 141 ALA A O 1
ATOM 1109 N N . ALA A 1 142 ? 0.034 -8.825 0.128 1.00 90.38 142 ALA A N 1
ATOM 1110 C CA . ALA A 1 142 ? -0.707 -9.383 -0.996 1.00 90.38 142 ALA A CA 1
ATOM 1111 C C . ALA A 1 142 ? -0.778 -8.439 -2.212 1.00 90.38 142 ALA A C 1
ATOM 1113 O O . ALA A 1 142 ? -1.093 -8.901 -3.307 1.00 90.38 142 ALA A O 1
ATOM 1114 N N . MET A 1 143 ? -0.500 -7.137 -2.062 1.00 88.62 143 MET A N 1
ATOM 1115 C CA . MET A 1 143 ? -0.540 -6.199 -3.185 1.00 88.62 143 MET A CA 1
ATOM 1116 C C . MET A 1 143 ? 0.624 -6.449 -4.164 1.00 88.62 143 MET A C 1
ATOM 1118 O O . MET A 1 143 ? 1.765 -6.638 -3.735 1.00 88.62 143 MET A O 1
ATOM 1122 N N . PRO A 1 144 ? 0.370 -6.413 -5.485 1.00 84.31 144 PRO A N 1
ATOM 1123 C CA . PRO A 1 144 ? 1.372 -6.704 -6.504 1.00 84.31 144 PRO A CA 1
ATOM 1124 C C . PRO A 1 144 ? 2.449 -5.619 -6.513 1.00 84.31 144 PRO A C 1
ATOM 1126 O O . PRO A 1 144 ? 2.146 -4.454 -6.777 1.00 84.31 144 PRO A O 1
ATOM 1129 N N . ASP A 1 145 ? 3.690 -6.009 -6.217 1.00 80.62 145 ASP A N 1
ATOM 1130 C CA . ASP A 1 145 ? 4.852 -5.122 -6.059 1.00 80.62 145 ASP A CA 1
ATOM 1131 C C . ASP A 1 145 ? 4.527 -3.874 -5.225 1.00 80.62 145 ASP A C 1
ATOM 1133 O O . ASP A 1 145 ? 4.756 -2.738 -5.654 1.00 80.62 145 ASP A O 1
ATOM 1137 N N . ALA A 1 146 ? 3.917 -4.097 -4.055 1.00 80.12 146 ALA A N 1
ATOM 1138 C CA . ALA A 1 146 ? 3.528 -3.037 -3.136 1.00 80.12 146 ALA A CA 1
ATOM 1139 C C . ALA A 1 146 ? 4.709 -2.087 -2.853 1.00 80.12 146 ALA A C 1
ATOM 1141 O O . ALA A 1 146 ? 5.834 -2.555 -2.642 1.00 80.12 146 ALA A O 1
ATOM 1142 N N . PRO A 1 147 ? 4.477 -0.764 -2.787 1.00 76.00 147 PRO A N 1
ATOM 1143 C CA . PRO A 1 147 ? 5.539 0.184 -2.478 1.00 76.00 147 PRO A CA 1
ATOM 1144 C C . PRO A 1 147 ? 6.108 -0.080 -1.079 1.00 76.00 147 PRO A C 1
ATOM 1146 O O . PRO A 1 147 ? 5.428 -0.651 -0.222 1.00 76.00 147 PRO A O 1
ATOM 1149 N N . GLY A 1 148 ? 7.339 0.375 -0.833 1.00 73.88 148 GLY A N 1
ATOM 1150 C CA . GLY A 1 148 ? 7.968 0.362 0.492 1.00 73.88 148 GLY A CA 1
ATOM 1151 C C . GLY A 1 148 ? 7.302 1.323 1.487 1.00 73.88 148 GLY A C 1
ATOM 1152 O O . GLY A 1 148 ? 6.245 1.893 1.230 1.00 73.88 148 GLY A O 1
ATOM 1153 N N . PHE A 1 149 ? 7.902 1.525 2.658 1.00 69.12 149 PHE A N 1
ATOM 1154 C CA . PHE A 1 149 ? 7.285 2.298 3.748 1.00 69.12 149 PHE A CA 1
ATOM 1155 C C . PHE A 1 149 ? 7.075 3.799 3.466 1.00 69.12 149 PHE A C 1
ATOM 1157 O O . PHE A 1 149 ? 6.314 4.427 4.195 1.00 69.12 149 PHE A O 1
ATOM 1164 N N . ASP A 1 150 ? 7.641 4.341 2.386 1.00 66.69 150 ASP A N 1
ATOM 1165 C CA . ASP A 1 150 ? 7.605 5.770 2.025 1.00 66.69 150 ASP A CA 1
ATOM 1166 C C . ASP A 1 150 ? 6.282 6.235 1.378 1.00 66.69 150 ASP A C 1
ATOM 1168 O O . ASP A 1 150 ? 6.231 7.223 0.643 1.00 66.69 150 ASP A O 1
ATOM 1172 N N . ASP A 1 151 ? 5.192 5.516 1.636 1.00 72.75 151 ASP A N 1
ATOM 1173 C CA . ASP A 1 151 ? 3.873 5.820 1.093 1.00 72.75 151 ASP A CA 1
ATOM 1174 C C . ASP A 1 151 ? 3.121 6.804 1.998 1.00 72.75 151 ASP A C 1
ATOM 1176 O O . ASP A 1 151 ? 2.654 6.451 3.083 1.00 72.75 151 ASP A O 1
ATOM 1180 N N . ALA A 1 152 ? 2.988 8.044 1.526 1.00 72.19 152 ALA A N 1
ATOM 1181 C CA . ALA A 1 152 ? 2.347 9.132 2.257 1.00 72.19 152 ALA A CA 1
ATOM 1182 C C . ALA A 1 152 ? 0.814 9.007 2.362 1.00 72.19 152 ALA A C 1
ATOM 1184 O O . ALA A 1 152 ? 0.229 9.639 3.240 1.00 72.19 152 ALA A O 1
ATOM 1185 N N . ILE A 1 153 ? 0.154 8.239 1.483 1.00 77.62 153 ILE A N 1
ATOM 1186 C CA . ILE A 1 153 ? -1.320 8.191 1.389 1.00 77.62 153 ILE A CA 1
ATOM 1187 C C . ILE A 1 153 ? -1.873 6.788 1.677 1.00 77.62 153 ILE A C 1
ATOM 1189 O O . ILE A 1 153 ? -3.030 6.661 2.074 1.00 77.62 153 ILE A O 1
ATOM 1193 N N . GLY A 1 154 ? -1.082 5.729 1.526 1.00 84.50 154 GLY A N 1
ATOM 1194 C CA . GLY A 1 154 ? -1.521 4.369 1.829 1.00 84.50 154 GLY A CA 1
ATOM 1195 C C . GLY A 1 154 ? -1.119 3.894 3.211 1.00 84.50 154 GLY A C 1
ATOM 1196 O O . GLY A 1 154 ? -1.763 4.215 4.207 1.00 84.50 154 GLY A O 1
ATOM 1197 N N . PHE A 1 155 ? -0.101 3.047 3.284 1.00 87.88 155 PHE A N 1
ATOM 1198 C CA . PHE A 1 155 ? 0.114 2.235 4.484 1.00 87.88 155 PHE A CA 1
ATOM 1199 C C . PHE A 1 155 ? 0.486 3.038 5.735 1.00 87.88 155 PHE A C 1
ATOM 1201 O O . PHE A 1 155 ? 0.023 2.712 6.826 1.00 87.88 155 PHE A O 1
ATOM 1208 N N . PHE A 1 156 ? 1.326 4.068 5.601 1.00 90.00 156 PHE A N 1
ATOM 1209 C CA . PHE A 1 156 ? 1.780 4.849 6.751 1.00 90.00 156 PHE A CA 1
ATOM 1210 C C . PHE A 1 156 ? 0.617 5.523 7.503 1.00 90.00 156 PHE A C 1
ATOM 1212 O O . PHE A 1 156 ? 0.469 5.260 8.702 1.00 90.00 156 PHE A O 1
ATOM 1219 N N . PRO A 1 157 ? -0.258 6.322 6.853 1.00 91.81 157 PRO A N 1
ATOM 1220 C CA . PRO A 1 157 ? -1.400 6.911 7.547 1.00 91.81 157 PRO A CA 1
ATOM 1221 C C . PRO A 1 157 ? -2.395 5.856 8.046 1.00 91.81 157 PRO A C 1
ATOM 1223 O O . PRO A 1 157 ? -2.936 6.025 9.138 1.00 91.81 157 PRO A O 1
ATOM 1226 N N . GLN A 1 158 ? -2.597 4.749 7.319 1.00 93.44 158 GLN A N 1
ATOM 1227 C CA . GLN A 1 158 ? -3.454 3.648 7.781 1.00 93.44 158 GLN A CA 1
ATOM 1228 C C . GLN A 1 158 ? -2.974 3.086 9.124 1.00 93.44 158 GLN A C 1
ATOM 1230 O O . GLN A 1 158 ? -3.752 3.021 10.075 1.00 93.44 158 GLN A O 1
ATOM 1235 N N . MET A 1 159 ? -1.684 2.751 9.225 1.00 94.56 159 MET A N 1
ATOM 1236 C CA . MET A 1 159 ? -1.093 2.218 10.454 1.00 94.56 159 MET A CA 1
ATOM 1237 C C . MET A 1 159 ? -1.130 3.225 11.603 1.00 94.56 159 MET A C 1
ATOM 1239 O O . MET A 1 159 ? -1.368 2.839 12.750 1.00 94.56 159 MET A O 1
ATOM 1243 N N . LEU A 1 160 ? -0.921 4.512 11.313 1.00 94.88 160 LEU A N 1
ATOM 1244 C CA . LEU A 1 160 ? -1.000 5.574 12.313 1.00 94.88 160 LEU A CA 1
ATOM 1245 C C . LEU A 1 160 ? -2.414 5.654 12.900 1.00 94.88 160 LEU A C 1
ATOM 1247 O O . LEU A 1 160 ? -2.571 5.6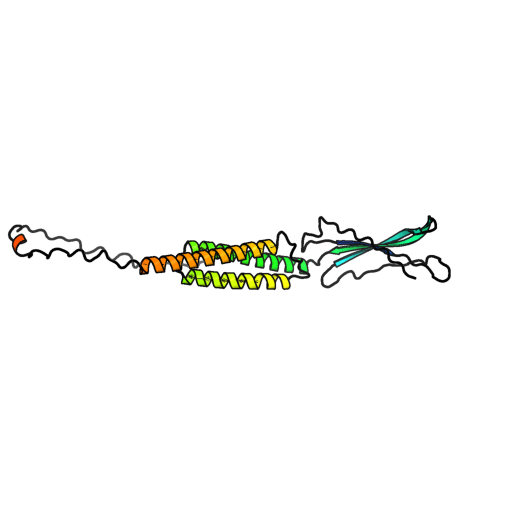10 14.120 1.00 94.88 160 LEU A O 1
ATOM 1251 N N . VAL A 1 161 ? -3.443 5.698 12.047 1.00 96.00 161 VAL A N 1
ATOM 1252 C CA . VAL A 1 161 ? -4.847 5.793 12.474 1.00 96.00 161 VAL A CA 1
ATOM 1253 C C . VAL A 1 161 ? -5.280 4.558 13.267 1.00 96.00 161 VAL A C 1
ATOM 1255 O O . VAL A 1 161 ? -5.909 4.695 14.321 1.00 96.00 161 VAL A O 1
ATOM 1258 N N . THR A 1 162 ? -4.920 3.347 12.831 1.00 96.75 162 THR A N 1
ATOM 1259 C CA . THR A 1 162 ? -5.282 2.125 13.568 1.00 96.75 162 THR A CA 1
ATOM 1260 C C . THR A 1 162 ? -4.557 2.005 14.900 1.00 96.75 162 THR A C 1
ATOM 1262 O O . THR A 1 162 ? -5.165 1.602 15.889 1.00 96.75 162 THR A O 1
ATOM 1265 N N . THR A 1 163 ? -3.283 2.400 14.960 1.00 96.44 163 THR A N 1
ATOM 1266 C CA . THR A 1 163 ? -2.508 2.377 16.210 1.00 96.44 163 THR A CA 1
ATOM 1267 C C . THR A 1 163 ? -3.026 3.426 17.191 1.00 96.44 163 THR A C 1
ATOM 1269 O O . THR A 1 163 ? -3.231 3.118 18.363 1.00 96.44 163 THR A O 1
ATOM 1272 N N . ALA A 1 164 ? -3.323 4.640 16.719 1.00 97.38 164 ALA A N 1
ATOM 1273 C CA . ALA A 1 164 ? -3.954 5.675 17.535 1.00 97.38 164 ALA A CA 1
ATOM 1274 C C . ALA A 1 164 ? -5.317 5.211 18.078 1.00 97.38 164 ALA A C 1
ATOM 1276 O O . ALA A 1 164 ? -5.618 5.424 19.251 1.00 97.38 164 ALA A O 1
ATOM 1277 N N . SER A 1 165 ? -6.108 4.508 17.261 1.00 97.06 165 SER A N 1
ATOM 1278 C CA . SER A 1 165 ? -7.387 3.927 17.688 1.00 97.06 165 SER A CA 1
ATOM 1279 C C . SER A 1 165 ? -7.205 2.889 18.802 1.00 97.06 165 SER A C 1
ATOM 1281 O O . SER A 1 165 ? -7.921 2.926 19.802 1.00 97.06 165 SER A O 1
ATOM 1283 N N . ALA A 1 166 ? -6.206 2.007 18.687 1.00 97.06 166 ALA A N 1
ATOM 1284 C CA . ALA A 1 166 ? -5.880 1.042 19.738 1.00 97.06 166 ALA A CA 1
ATOM 1285 C C . ALA A 1 166 ? -5.448 1.729 21.043 1.00 97.06 166 ALA A C 1
ATOM 1287 O O . ALA A 1 166 ? -5.928 1.359 22.114 1.00 97.06 166 ALA A O 1
ATOM 1288 N N . LEU A 1 167 ? -4.601 2.763 20.964 1.00 97.50 167 LEU A N 1
ATOM 1289 C CA . LEU A 1 167 ? -4.181 3.542 22.134 1.00 97.50 167 LEU A CA 1
ATOM 1290 C C . LEU A 1 167 ? -5.372 4.205 22.83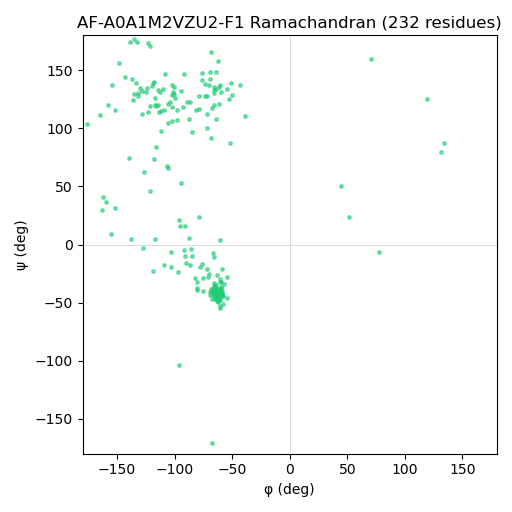6 1.00 97.50 167 LEU A C 1
ATOM 1292 O O . LEU A 1 167 ? -5.458 4.169 24.063 1.00 97.50 167 LEU A O 1
ATOM 1296 N N . MET A 1 168 ? -6.320 4.753 22.072 1.00 96.62 168 MET A N 1
ATOM 1297 C CA . MET A 1 168 ? -7.539 5.341 22.632 1.00 96.62 168 MET A CA 1
ATOM 1298 C C . MET A 1 168 ? -8.413 4.297 23.336 1.00 96.62 168 MET A C 1
ATOM 1300 O O . MET A 1 168 ? -8.925 4.570 24.419 1.00 96.62 168 MET A O 1
ATOM 1304 N N . LEU A 1 169 ? -8.554 3.092 22.774 1.00 95.25 169 LEU A N 1
ATOM 1305 C CA . LEU A 1 169 ? -9.295 2.001 23.418 1.00 95.25 169 LEU A CA 1
ATOM 1306 C C . LEU A 1 169 ? -8.622 1.529 24.714 1.00 95.25 169 LEU A C 1
ATOM 1308 O O . LEU A 1 169 ? -9.314 1.313 25.706 1.00 95.25 169 LEU A O 1
ATOM 1312 N N . ILE A 1 170 ? -7.288 1.433 24.740 1.00 95.94 170 ILE A N 1
ATOM 1313 C CA . ILE A 1 170 ? -6.531 1.119 25.964 1.00 95.94 170 ILE A CA 1
ATOM 1314 C C . ILE A 1 170 ? -6.772 2.197 27.025 1.00 95.94 170 ILE A C 1
ATOM 1316 O O . ILE A 1 170 ? -7.079 1.873 28.170 1.00 95.94 170 ILE A O 1
ATOM 1320 N N . ALA A 1 171 ? -6.690 3.477 26.653 1.00 95.06 171 ALA A N 1
ATOM 1321 C CA . ALA A 1 171 ? -6.942 4.577 27.580 1.00 95.06 171 ALA A CA 1
ATOM 1322 C C . ALA A 1 171 ? -8.373 4.540 28.148 1.00 95.06 171 ALA A C 1
ATOM 1324 O O . ALA A 1 171 ? -8.567 4.767 29.342 1.00 95.06 171 ALA A O 1
ATOM 1325 N N . MET A 1 172 ? -9.374 4.212 27.321 1.00 93.62 172 MET A N 1
ATOM 1326 C CA . MET A 1 172 ? -10.753 4.025 27.787 1.00 93.62 172 MET A CA 1
ATOM 1327 C C . MET A 1 172 ? -10.894 2.842 28.740 1.00 93.62 172 MET A C 1
ATOM 1329 O O . MET A 1 172 ? -11.592 2.972 29.741 1.00 93.62 172 MET A O 1
ATOM 1333 N N . MET A 1 173 ? -10.238 1.715 28.452 1.00 93.12 173 MET A N 1
ATOM 1334 C CA . MET A 1 173 ? -10.247 0.546 29.330 1.00 93.12 173 MET A CA 1
ATOM 1335 C C . MET A 1 173 ? -9.661 0.898 30.700 1.00 93.12 173 MET A C 1
ATOM 1337 O O . MET A 1 173 ? -10.331 0.716 31.708 1.00 93.12 173 MET A O 1
ATOM 1341 N N . VAL A 1 174 ? -8.459 1.483 30.736 1.00 93.19 174 VAL A N 1
ATOM 1342 C CA . VAL A 1 174 ? -7.794 1.877 31.989 1.00 93.19 174 VAL A CA 1
ATOM 1343 C C . VAL A 1 174 ? -8.648 2.860 32.785 1.00 93.19 174 VAL A C 1
ATOM 1345 O O . VAL A 1 174 ? -8.781 2.716 33.996 1.00 93.19 174 VAL A O 1
ATOM 1348 N N . LYS A 1 175 ? -9.261 3.846 32.117 1.00 92.12 175 LYS A N 1
ATOM 1349 C CA . LYS A 1 175 ? -10.151 4.800 32.784 1.00 92.12 175 LYS A CA 1
ATOM 1350 C C . LYS A 1 175 ? -11.351 4.101 33.432 1.00 92.12 175 LYS A C 1
ATOM 1352 O O . LYS A 1 175 ? -11.703 4.470 34.544 1.00 92.12 175 LYS A O 1
ATOM 1357 N N . ARG A 1 176 ? -11.963 3.124 32.756 1.00 89.25 176 ARG A N 1
ATOM 1358 C CA . ARG A 1 176 ? -13.121 2.379 33.281 1.00 89.25 176 ARG A CA 1
ATOM 1359 C C . ARG A 1 176 ? -12.744 1.506 34.472 1.00 89.25 176 ARG A C 1
ATOM 1361 O O . ARG A 1 176 ? -13.393 1.606 35.500 1.00 89.25 176 ARG A O 1
ATOM 1368 N N . GLU A 1 177 ? -11.649 0.760 34.370 1.00 89.31 177 GLU A N 1
ATOM 1369 C CA . GLU A 1 177 ? -11.136 -0.068 35.473 1.00 89.31 177 GLU A CA 1
ATOM 1370 C C . GLU A 1 177 ? -10.799 0.779 36.713 1.00 89.31 177 GLU A C 1
ATOM 1372 O O . GLU A 1 177 ? -11.112 0.405 37.838 1.00 89.31 177 GLU A O 1
ATOM 1377 N N . LEU A 1 178 ? -10.205 1.965 36.524 1.00 89.81 178 LEU A N 1
ATOM 1378 C CA . LEU A 1 178 ? -9.929 2.888 37.631 1.00 89.81 178 LEU A CA 1
ATOM 1379 C C . LEU A 1 178 ? -11.207 3.438 38.277 1.00 89.81 178 LEU A C 1
ATOM 1381 O O . LEU A 1 178 ? -11.234 3.605 39.491 1.00 89.81 178 LEU A O 1
ATOM 1385 N N . GLN A 1 179 ? -12.244 3.726 37.485 1.00 88.31 179 GLN A N 1
ATOM 1386 C CA . GLN A 1 179 ? -13.537 4.187 38.001 1.00 88.31 179 GLN A CA 1
ATOM 1387 C C . GLN A 1 179 ? -14.240 3.093 38.812 1.00 88.31 179 GLN A C 1
ATOM 1389 O O . GLN A 1 179 ? -14.719 3.372 39.905 1.00 88.31 179 GLN A O 1
ATOM 1394 N N . GLU A 1 180 ? -14.230 1.851 38.325 1.00 86.31 180 GLU A N 1
ATOM 1395 C CA . GLU A 1 180 ? -14.796 0.704 39.046 1.00 86.31 180 GLU A CA 1
ATOM 1396 C C . GLU A 1 180 ? -14.066 0.453 40.380 1.00 86.31 180 GLU A C 1
ATOM 1398 O O . GLU A 1 180 ? -14.700 0.180 41.402 1.00 86.31 180 GLU A O 1
ATOM 1403 N N . LEU A 1 181 ? -12.736 0.604 40.407 1.00 86.56 181 LEU A N 1
ATOM 1404 C CA . LEU A 1 181 ? -11.955 0.495 41.642 1.00 86.56 181 LEU A CA 1
ATOM 1405 C C . LEU A 1 181 ? -12.281 1.608 42.648 1.00 86.56 181 LEU A C 1
ATOM 1407 O O . LEU A 1 181 ? -12.409 1.310 43.835 1.00 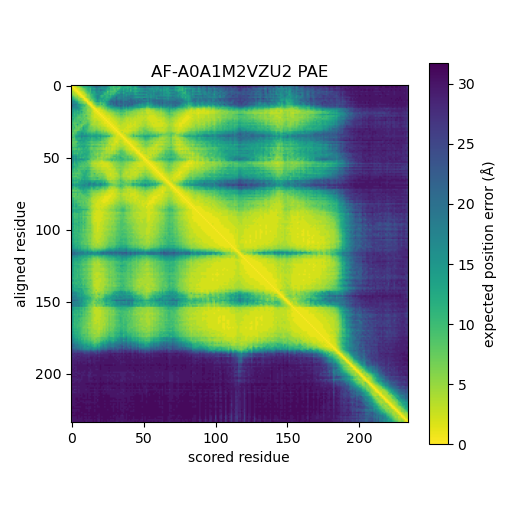86.56 181 LEU A O 1
ATOM 1411 N N . ASP A 1 182 ? -12.425 2.857 42.197 1.00 87.44 182 ASP A N 1
ATOM 1412 C CA . ASP A 1 182 ? -12.743 4.004 43.063 1.00 87.44 182 ASP A CA 1
ATOM 1413 C C . ASP A 1 182 ? -14.144 3.863 43.685 1.00 87.44 182 ASP A C 1
ATOM 1415 O O . ASP A 1 182 ? -14.295 3.982 44.901 1.00 87.44 182 ASP A O 1
ATOM 1419 N N . GLU A 1 183 ? -15.144 3.473 42.883 1.00 83.69 183 GLU A N 1
ATOM 1420 C CA . GLU A 1 183 ? -16.505 3.181 43.360 1.00 83.69 183 GLU A CA 1
ATOM 1421 C C . GLU A 1 183 ? -16.523 2.031 44.379 1.00 83.69 183 GLU A C 1
ATOM 1423 O O . GLU A 1 183 ? -17.219 2.108 45.393 1.00 83.69 183 GLU A O 1
ATOM 1428 N N . SER A 1 184 ? -15.716 0.984 44.166 1.00 81.06 184 SER A N 1
ATOM 1429 C CA . SER A 1 184 ? -15.603 -0.134 45.115 1.00 81.06 184 SER A CA 1
ATOM 1430 C C . SER A 1 184 ? -14.885 0.230 46.426 1.00 81.06 184 SER A C 1
ATOM 1432 O O . SER A 1 184 ? -15.100 -0.420 47.452 1.00 81.06 184 SER A O 1
ATOM 1434 N N . ALA A 1 185 ? -14.018 1.250 46.403 1.00 77.06 185 ALA A N 1
ATOM 1435 C CA . ALA A 1 185 ? -13.205 1.673 47.540 1.00 77.06 185 ALA A CA 1
ATOM 1436 C C . ALA A 1 185 ? -13.928 2.662 48.467 1.00 77.06 185 ALA A C 1
ATOM 1438 O O . ALA A 1 185 ? -13.521 2.812 49.621 1.00 77.06 185 ALA A O 1
ATOM 1439 N N . THR A 1 186 ? -15.001 3.308 48.005 1.00 66.19 186 THR A N 1
ATOM 1440 C CA . THR A 1 186 ? -15.938 4.051 48.854 1.00 66.19 186 THR A CA 1
ATOM 1441 C C . THR A 1 186 ? -16.993 3.101 49.428 1.00 66.19 186 THR A C 1
ATOM 1443 O O . THR A 1 186 ? -17.975 2.816 48.747 1.00 66.19 186 THR A O 1
ATOM 1446 N N . PRO A 1 187 ? -16.852 2.591 50.670 1.00 58.69 187 PRO A N 1
ATOM 1447 C CA . PRO A 1 187 ? -17.954 1.890 51.311 1.00 58.69 187 PRO A CA 1
ATOM 1448 C C . PRO A 1 187 ? -19.131 2.859 51.467 1.00 58.69 187 PRO A C 1
ATOM 1450 O O . PRO A 1 187 ? -18.931 3.995 51.902 1.00 58.69 187 PRO A O 1
ATOM 1453 N N . ASP A 1 188 ? -20.342 2.396 51.152 1.00 59.28 188 ASP A N 1
ATOM 1454 C CA . ASP A 1 188 ? -21.614 3.053 51.465 1.00 59.28 188 ASP A CA 1
ATOM 1455 C C . ASP A 1 188 ? -21.679 3.410 52.965 1.00 59.28 188 ASP A C 1
ATOM 1457 O O . ASP A 1 188 ? -22.153 2.642 53.804 1.00 59.28 188 ASP A O 1
ATOM 1461 N N . ILE A 1 189 ? -21.161 4.580 53.341 1.00 57.59 189 ILE A N 1
ATOM 1462 C CA . ILE A 1 189 ? -21.313 5.148 54.689 1.00 57.59 189 ILE A CA 1
ATOM 1463 C C . ILE A 1 189 ? -22.645 5.921 54.790 1.00 57.59 189 ILE A C 1
ATOM 1465 O O . ILE A 1 189 ? -23.108 6.229 55.889 1.00 57.59 189 ILE A O 1
ATOM 1469 N N . GLU A 1 190 ? -23.342 6.149 53.674 1.00 55.28 190 GLU A N 1
ATOM 1470 C CA . GLU A 1 190 ? -24.652 6.805 53.630 1.00 55.28 190 GLU A CA 1
ATOM 1471 C C . GLU A 1 190 ? -25.803 5.830 53.338 1.00 55.28 190 GLU A C 1
ATOM 1473 O O . GLU A 1 190 ? -26.452 5.942 52.313 1.00 55.28 190 GLU A O 1
ATOM 1478 N N . ASP A 1 191 ? -26.113 4.909 54.261 1.00 53.31 191 ASP A N 1
ATOM 1479 C CA . ASP A 1 191 ? -27.530 4.553 54.512 1.00 53.31 191 ASP A CA 1
ATOM 1480 C C . ASP A 1 191 ? -27.787 3.828 55.846 1.00 53.31 191 ASP A C 1
ATOM 1482 O O . ASP A 1 191 ? -28.600 2.912 55.983 1.00 53.31 191 ASP A O 1
ATOM 1486 N N . ARG A 1 192 ? -27.116 4.284 56.910 1.00 50.59 192 ARG A N 1
ATOM 1487 C CA . ARG A 1 192 ? -27.546 3.994 58.287 1.00 50.59 192 ARG A CA 1
ATOM 1488 C C . ARG A 1 192 ? -27.808 5.274 59.070 1.00 50.59 192 ARG A C 1
ATOM 1490 O O . ARG A 1 192 ? -27.412 5.404 60.223 1.00 50.59 192 ARG A O 1
ATOM 1497 N N . LYS A 1 193 ? -28.522 6.228 58.462 1.00 52.03 193 LYS A N 1
ATOM 1498 C CA . LYS A 1 193 ? -29.337 7.151 59.261 1.00 52.03 193 LYS A CA 1
ATOM 1499 C C . LYS A 1 193 ? -30.522 6.349 59.775 1.00 52.03 193 LYS A C 1
ATOM 1501 O O . LYS A 1 193 ? -31.466 6.073 59.045 1.00 52.03 193 LYS A O 1
ATOM 1506 N N . GLU A 1 194 ? -30.412 5.928 61.030 1.00 55.09 194 GLU A N 1
ATOM 1507 C CA . GLU A 1 194 ? -31.498 5.379 61.831 1.00 55.09 194 GLU A CA 1
ATOM 1508 C C . GLU A 1 194 ? -32.795 6.147 61.550 1.00 55.09 194 GLU A C 1
ATOM 1510 O O . GLU A 1 194 ? -32.934 7.319 61.903 1.00 55.09 194 GLU A O 1
ATOM 1515 N N . ALA A 1 195 ? -33.754 5.494 60.893 1.00 58.62 195 ALA A N 1
ATOM 1516 C CA . ALA A 1 195 ? -35.116 5.989 60.888 1.00 58.62 195 ALA A CA 1
ATOM 1517 C C . ALA A 1 195 ? -35.596 5.985 62.353 1.00 58.62 195 ALA A C 1
ATOM 1519 O O . ALA A 1 195 ? -35.584 4.919 62.979 1.00 58.62 195 ALA A O 1
ATOM 1520 N N . PRO A 1 196 ? -35.999 7.129 62.938 1.00 56.16 196 PRO A N 1
ATOM 1521 C CA . PRO A 1 196 ? -36.608 7.114 64.257 1.00 56.16 196 PRO A CA 1
ATOM 1522 C C . PRO A 1 196 ? -37.867 6.245 64.189 1.00 56.16 196 PRO A C 1
ATOM 1524 O O . PRO A 1 196 ? -38.667 6.365 63.259 1.00 56.16 196 PRO A O 1
ATOM 1527 N N . ALA A 1 197 ? -37.992 5.329 65.150 1.00 61.94 197 ALA A N 1
ATOM 1528 C CA . ALA A 1 197 ? -39.034 4.311 65.212 1.00 61.94 197 ALA A CA 1
ATOM 1529 C C . ALA A 1 197 ? -40.429 4.867 64.852 1.00 61.94 197 ALA A C 1
ATOM 1531 O O . ALA A 1 197 ? -40.797 5.945 65.333 1.00 61.94 197 ALA A O 1
ATOM 1532 N N . PRO A 1 198 ? -41.244 4.149 64.053 1.00 55.34 198 PRO A N 1
ATOM 1533 C CA . PRO A 1 198 ? -42.595 4.591 63.750 1.00 55.34 198 PRO A CA 1
ATOM 1534 C C . PRO A 1 198 ? -43.424 4.610 65.039 1.00 55.34 198 PRO A C 1
ATOM 1536 O O . PRO A 1 198 ? -43.783 3.571 65.595 1.00 55.34 198 PRO A O 1
ATOM 1539 N N . LEU A 1 199 ? -43.721 5.820 65.517 1.00 56.31 199 LEU A N 1
ATOM 1540 C CA . LEU A 1 199 ? -44.715 6.077 66.553 1.00 56.31 199 LEU A CA 1
ATOM 1541 C C . LEU A 1 199 ? -46.024 5.377 66.177 1.00 56.31 199 LEU A C 1
ATOM 1543 O O . LEU A 1 199 ? -46.527 5.498 65.057 1.00 56.31 199 LEU A O 1
ATOM 1547 N N . SER A 1 200 ? -46.544 4.611 67.132 1.00 53.78 200 SER A N 1
ATOM 1548 C CA . SER A 1 200 ? -47.664 3.701 66.955 1.00 53.78 200 SER A CA 1
ATOM 1549 C C . SER A 1 200 ? -48.885 4.394 66.338 1.00 53.78 200 SER A C 1
ATOM 1551 O O . SER A 1 200 ? -49.450 5.365 66.843 1.00 53.78 200 SER A O 1
ATOM 1553 N N . THR A 1 201 ? -49.347 3.813 65.238 1.00 53.62 201 THR A N 1
ATOM 1554 C CA . THR A 1 201 ? -50.530 4.166 64.439 1.00 53.62 201 THR A CA 1
ATOM 1555 C C . THR A 1 201 ? -51.866 4.096 65.200 1.00 53.62 201 THR A C 1
ATOM 1557 O O . THR A 1 201 ? -52.922 4.345 64.618 1.00 53.62 201 THR A O 1
ATOM 1560 N N . GLY A 1 202 ? -51.851 3.806 66.506 1.00 54.56 202 GLY A N 1
ATOM 1561 C CA . GLY A 1 202 ? -53.038 3.763 67.364 1.00 54.56 202 GLY A CA 1
ATOM 1562 C C . GLY A 1 202 ? -53.584 5.141 67.755 1.00 54.56 202 GLY A C 1
ATOM 1563 O O . GLY A 1 202 ? -54.791 5.285 67.921 1.00 54.56 202 GLY A O 1
ATOM 1564 N N . LEU A 1 203 ? -52.736 6.174 67.840 1.00 53.41 203 LEU A N 1
ATOM 1565 C CA . LEU A 1 203 ? -53.136 7.498 68.351 1.00 53.41 203 LEU A CA 1
ATOM 1566 C C . LEU A 1 203 ? -53.651 8.472 67.276 1.00 53.41 203 LEU A C 1
ATOM 1568 O O . LEU A 1 203 ? -54.343 9.435 67.594 1.00 53.41 203 LEU A O 1
ATOM 1572 N N . LEU A 1 204 ? -53.395 8.198 65.993 1.00 49.78 204 LEU A N 1
ATOM 1573 C CA . LEU A 1 204 ? -53.903 9.004 64.870 1.00 49.78 204 LEU A CA 1
ATOM 1574 C C . LEU A 1 204 ? -55.258 8.522 64.328 1.00 49.78 204 LEU A C 1
ATOM 1576 O O . LEU A 1 204 ? -55.899 9.229 63.549 1.00 49.78 204 LEU A O 1
ATOM 1580 N N . ARG A 1 205 ? -55.739 7.348 64.760 1.00 52.88 205 ARG A N 1
ATOM 1581 C CA . ARG A 1 205 ? -56.969 6.734 64.232 1.00 52.88 205 ARG A CA 1
ATOM 1582 C C . ARG A 1 205 ? -58.260 7.202 64.913 1.00 52.88 205 ARG A C 1
ATOM 1584 O O . ARG A 1 205 ? -59.339 6.850 64.451 1.00 52.88 205 ARG A O 1
ATOM 1591 N N . MET A 1 206 ? -58.175 8.039 65.950 1.00 51.97 206 MET A N 1
ATOM 1592 C CA . MET A 1 206 ? -59.355 8.547 66.666 1.00 51.97 206 MET A CA 1
ATOM 1593 C C . MET A 1 206 ? -59.914 9.878 66.132 1.00 51.97 206 MET A C 1
ATOM 1595 O O . MET A 1 206 ? -60.955 10.317 66.609 1.00 51.97 206 MET A O 1
ATOM 1599 N N . ARG A 1 207 ? -59.277 10.534 65.143 1.00 54.19 207 ARG A N 1
ATOM 1600 C CA . ARG A 1 207 ? -59.663 11.905 64.729 1.00 54.19 207 ARG A CA 1
ATOM 1601 C C . ARG A 1 207 ? -60.171 12.081 63.289 1.00 54.19 207 ARG A C 1
ATOM 1603 O O . ARG A 1 207 ? -60.461 13.204 62.893 1.00 54.19 207 ARG A O 1
ATOM 1610 N N . ARG A 1 208 ? -60.341 11.030 62.485 1.00 49.91 208 ARG A N 1
ATOM 1611 C CA . ARG A 1 208 ? -60.925 11.174 61.133 1.00 49.91 208 ARG A CA 1
ATOM 1612 C C . ARG A 1 208 ? -61.887 10.037 60.804 1.00 49.91 208 ARG A C 1
ATOM 1614 O O . ARG A 1 208 ? -61.588 9.151 60.015 1.00 49.91 208 ARG A O 1
ATOM 1621 N N . GLY A 1 209 ? -63.068 10.094 61.416 1.00 54.94 209 GLY A N 1
ATOM 1622 C CA . GLY A 1 209 ? -64.271 9.553 60.794 1.00 54.94 209 GLY A CA 1
ATOM 1623 C C . GLY A 1 209 ? -64.669 10.480 59.647 1.00 54.94 209 GLY A C 1
ATOM 1624 O O . GLY A 1 209 ? -65.015 11.634 59.879 1.00 54.94 209 GLY A O 1
ATOM 1625 N N . GLY A 1 210 ? -64.552 9.999 58.415 1.00 46.28 210 GLY A N 1
ATOM 1626 C CA . GLY A 1 210 ? -64.918 10.736 57.211 1.00 46.28 210 GLY A CA 1
ATOM 1627 C C . GLY A 1 210 ? -64.740 9.837 56.000 1.00 46.28 210 GLY A C 1
ATOM 1628 O O . GLY A 1 210 ? -63.617 9.543 55.605 1.00 46.28 210 GLY A O 1
ATOM 1629 N N . ALA A 1 211 ? -65.857 9.338 55.485 1.00 51.47 211 ALA A N 1
ATOM 1630 C CA . ALA A 1 211 ? -65.926 8.440 54.348 1.00 51.47 211 ALA A CA 1
ATOM 1631 C C . ALA A 1 211 ? -65.460 9.119 53.050 1.00 51.47 211 ALA A C 1
ATOM 1633 O O . ALA A 1 211 ? -65.923 10.210 52.729 1.00 51.47 211 ALA A O 1
ATOM 1634 N N . SER A 1 212 ? -64.641 8.425 52.260 1.00 47.84 212 SER A N 1
ATOM 1635 C CA . SER A 1 212 ? -64.662 8.541 50.799 1.00 47.84 212 SER A CA 1
ATOM 1636 C C . SER A 1 212 ? -64.040 7.291 50.181 1.00 47.84 212 SER A C 1
ATOM 1638 O O . SER A 1 212 ? -62.887 6.958 50.449 1.00 47.84 212 SER A O 1
ATOM 1640 N N . VAL A 1 213 ? -64.837 6.589 49.385 1.00 50.72 213 VAL A N 1
ATOM 1641 C CA . VAL A 1 213 ? -64.424 5.476 48.528 1.00 50.72 213 VAL A CA 1
ATOM 1642 C C . VAL A 1 213 ? -63.659 6.062 47.342 1.00 50.72 213 VAL A C 1
ATOM 1644 O O . VAL A 1 213 ? -64.184 6.958 46.685 1.00 50.72 213 VAL A O 1
ATOM 1647 N N . ASP A 1 214 ? -62.448 5.570 47.072 1.00 49.50 214 ASP A N 1
ATOM 1648 C CA . ASP A 1 214 ? -61.649 5.970 45.910 1.00 49.50 214 ASP A CA 1
ATOM 1649 C C . ASP A 1 214 ? -61.652 4.847 44.859 1.00 49.50 214 ASP A C 1
ATOM 1651 O O . ASP A 1 214 ? -61.291 3.700 45.136 1.00 49.50 214 ASP A O 1
ATOM 1655 N N . ILE A 1 215 ? -62.129 5.183 43.661 1.00 57.84 215 ILE A N 1
ATOM 1656 C CA . ILE A 1 215 ? -62.242 4.320 42.484 1.00 57.84 215 ILE A CA 1
ATOM 1657 C C . ILE A 1 215 ? -61.236 4.862 41.477 1.00 57.84 215 ILE A C 1
ATOM 1659 O O . ILE A 1 215 ? -61.553 5.818 40.781 1.00 57.84 215 ILE A O 1
ATOM 1663 N N . ASN A 1 216 ? -60.042 4.270 41.389 1.00 46.81 216 ASN A N 1
ATOM 1664 C CA . ASN A 1 216 ? -59.136 4.440 40.239 1.00 46.81 216 ASN A CA 1
ATOM 1665 C C . ASN A 1 216 ? -58.093 3.313 40.128 1.00 46.81 216 ASN A C 1
ATOM 1667 O O . ASN A 1 216 ? -56.957 3.504 39.697 1.00 46.81 216 ASN A O 1
ATOM 1671 N N . HIS A 1 217 ? -58.507 2.091 40.461 1.00 52.84 217 HIS A N 1
ATOM 1672 C CA . HIS A 1 217 ? -57.884 0.889 39.918 1.00 52.84 217 HIS A CA 1
ATOM 1673 C C . HIS A 1 217 ? -58.585 0.600 38.583 1.00 52.84 217 HIS A C 1
ATOM 1675 O O . HIS A 1 217 ? -59.802 0.475 38.583 1.00 52.84 217 HIS A O 1
ATOM 1681 N N . ILE A 1 218 ? -57.821 0.532 37.485 1.00 57.28 218 ILE A N 1
ATOM 1682 C CA . ILE A 1 218 ? -58.141 0.100 36.097 1.00 57.28 218 ILE A CA 1
ATOM 1683 C C . ILE A 1 218 ? -57.613 1.150 35.105 1.00 57.28 218 ILE A C 1
ATOM 1685 O O . ILE A 1 218 ? -58.342 1.975 34.560 1.00 57.28 218 ILE A O 1
ATOM 1689 N N . ARG A 1 219 ? -56.303 1.107 34.832 1.00 49.44 219 ARG A N 1
ATOM 1690 C CA . ARG A 1 219 ? -55.748 1.646 33.575 1.00 49.44 219 ARG A CA 1
ATOM 1691 C C . ARG A 1 219 ? -54.464 0.955 33.104 1.00 49.44 219 ARG A C 1
ATOM 1693 O O . ARG A 1 219 ? -53.652 1.561 32.422 1.00 49.44 219 ARG A O 1
ATOM 1700 N N . ASN A 1 220 ? -54.327 -0.339 33.400 1.00 52.44 220 ASN A N 1
ATOM 1701 C CA . ASN A 1 220 ? -53.328 -1.218 32.788 1.00 52.44 220 ASN A CA 1
ATOM 1702 C C . ASN A 1 220 ? -54.044 -2.313 31.990 1.00 52.44 220 ASN A C 1
ATOM 1704 O O . ASN A 1 220 ? -54.276 -3.392 32.524 1.00 52.44 220 ASN A O 1
ATOM 1708 N N . PHE A 1 221 ? -54.427 -2.038 30.736 1.00 52.72 221 PHE A N 1
ATOM 1709 C CA . PHE A 1 221 ? -54.782 -3.119 29.796 1.00 52.72 221 PHE A CA 1
ATOM 1710 C C . PHE A 1 221 ? -54.637 -2.801 28.291 1.00 52.72 221 PHE A C 1
ATOM 1712 O O . PHE A 1 221 ? -55.053 -3.604 27.467 1.00 52.72 221 PHE A O 1
ATOM 1719 N N . SER A 1 222 ? -54.040 -1.679 27.868 1.00 50.09 222 SER A N 1
ATOM 1720 C CA . SER A 1 222 ? -53.968 -1.346 26.428 1.00 50.09 222 SER A CA 1
ATOM 1721 C C . SER A 1 222 ? -52.554 -1.042 25.927 1.00 50.09 222 SER A C 1
ATOM 1723 O O . SER A 1 222 ? -52.284 0.067 25.469 1.00 50.09 222 SER A O 1
ATOM 1725 N N . ARG A 1 223 ? -51.630 -2.009 25.996 1.00 50.66 223 ARG A N 1
ATOM 1726 C CA . ARG A 1 223 ? -50.387 -1.963 25.187 1.00 50.66 223 ARG A CA 1
ATOM 1727 C C . ARG A 1 223 ? -49.964 -3.291 24.548 1.00 50.66 223 ARG A C 1
ATOM 1729 O O . ARG A 1 223 ? -48.960 -3.333 23.851 1.00 50.66 223 ARG A O 1
ATOM 1736 N N . THR A 1 224 ? -50.760 -4.346 24.674 1.00 50.72 224 THR A N 1
ATOM 1737 C CA . THR A 1 224 ? -50.531 -5.646 24.026 1.00 50.72 224 THR A CA 1
ATOM 1738 C C . THR A 1 224 ? -51.500 -5.847 22.861 1.00 50.72 224 THR A C 1
ATOM 1740 O O . THR A 1 224 ? -52.367 -6.704 22.933 1.00 50.72 224 THR A O 1
ATOM 1743 N N . LEU A 1 225 ? -51.401 -5.042 21.792 1.00 49.53 225 LEU A N 1
ATOM 1744 C CA . LEU A 1 225 ? -52.023 -5.395 20.500 1.00 49.53 225 LEU A CA 1
ATOM 1745 C C . LEU A 1 225 ? -51.495 -4.605 19.280 1.00 49.53 225 LEU A C 1
ATOM 1747 O O . LEU A 1 225 ? -52.235 -4.390 18.328 1.00 49.53 225 LEU A O 1
ATOM 1751 N N . SER A 1 226 ? -50.233 -4.157 19.263 1.00 49.88 226 SER A N 1
ATOM 1752 C CA . SER A 1 226 ? -49.632 -3.522 18.068 1.00 49.88 226 SER A CA 1
ATOM 1753 C C . SER A 1 226 ? -48.819 -4.490 17.194 1.00 49.88 226 SER A C 1
ATOM 1755 O O . SER A 1 226 ? -47.981 -4.062 16.410 1.00 49.88 226 SER A O 1
ATOM 1757 N N . SER A 1 227 ? -49.075 -5.795 17.305 1.00 55.59 227 SER A N 1
ATOM 1758 C CA . SER A 1 227 ? -48.531 -6.827 16.414 1.00 55.59 227 SER A CA 1
ATOM 1759 C C . SER A 1 227 ? -49.677 -7.529 15.685 1.00 55.59 227 SER A C 1
ATOM 1761 O O . SER A 1 227 ? -50.055 -8.643 16.037 1.00 55.59 227 SER A O 1
ATOM 1763 N N . LEU A 1 228 ? -50.292 -6.847 14.710 1.00 50.88 228 LEU A N 1
ATOM 1764 C CA . LEU A 1 228 ? -51.099 -7.506 13.678 1.00 50.88 228 LEU A CA 1
ATOM 1765 C C . LEU A 1 228 ? -51.374 -6.571 12.483 1.00 50.88 228 LEU A C 1
ATOM 1767 O O . LEU A 1 228 ? -52.151 -5.629 12.598 1.00 50.88 228 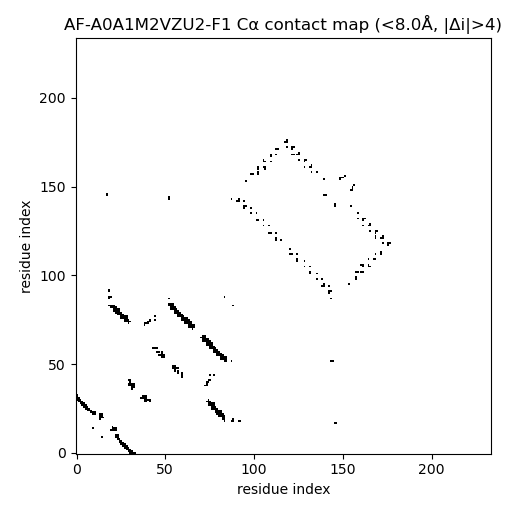LEU A O 1
ATOM 1771 N N . GLY A 1 229 ? -50.788 -6.880 11.320 1.00 44.41 229 GLY A N 1
ATOM 1772 C CA . GLY A 1 229 ? -51.212 -6.362 10.006 1.00 44.41 229 GLY A CA 1
ATOM 1773 C C . GLY A 1 229 ? -50.046 -5.867 9.137 1.00 44.41 229 GLY A C 1
ATOM 1774 O O . GLY A 1 229 ? -49.612 -4.741 9.325 1.00 44.41 229 GLY A O 1
ATOM 1775 N N . ARG A 1 230 ? -49.390 -6.733 8.338 1.00 47.31 230 ARG A N 1
ATOM 1776 C CA . ARG A 1 230 ? -49.648 -7.051 6.896 1.00 47.31 230 ARG A CA 1
ATOM 1777 C C . ARG A 1 230 ? -49.281 -5.908 5.915 1.00 47.31 230 ARG A C 1
ATOM 1779 O O . ARG A 1 230 ? -49.380 -4.760 6.321 1.00 47.31 230 ARG A O 1
ATOM 1786 N N . PRO A 1 231 ? -49.067 -6.159 4.599 1.00 57.62 231 PRO A N 1
ATOM 1787 C CA . PRO A 1 231 ? -48.749 -7.402 3.871 1.00 57.62 231 PRO A CA 1
ATOM 1788 C C . PRO A 1 231 ? -47.616 -7.252 2.814 1.00 57.62 231 PRO A C 1
ATOM 1790 O O . PRO A 1 231 ? -47.118 -6.165 2.544 1.00 57.62 231 PRO A O 1
ATOM 1793 N N . ALA A 1 232 ? -47.257 -8.380 2.191 1.00 55.16 232 ALA A N 1
ATOM 1794 C CA . ALA A 1 232 ? -46.430 -8.483 0.988 1.00 55.16 232 ALA A CA 1
ATOM 1795 C C . ALA A 1 232 ? -47.152 -7.959 -0.271 1.00 55.16 232 ALA A C 1
ATOM 1797 O O . ALA A 1 232 ? -48.370 -8.115 -0.390 1.00 55.16 232 ALA A O 1
ATOM 1798 N N . GLY A 1 233 ? -46.391 -7.409 -1.221 1.00 53.59 233 GLY A N 1
ATOM 1799 C CA . GLY A 1 233 ? -46.885 -6.982 -2.527 1.00 53.59 233 GLY A CA 1
ATOM 1800 C C . GLY A 1 233 ? -45.810 -7.037 -3.616 1.00 53.59 233 GLY A C 1
ATOM 1801 O O . GLY A 1 233 ? -44.866 -6.258 -3.553 1.00 53.59 233 GLY A O 1
ATOM 1802 N N . ILE A 1 234 ? -46.082 -7.924 -4.586 1.00 49.16 234 ILE A N 1
ATOM 1803 C CA . ILE A 1 234 ? -45.651 -8.015 -6.001 1.00 49.16 234 ILE A CA 1
ATOM 1804 C C . ILE A 1 234 ? -44.179 -8.342 -6.273 1.00 49.16 234 ILE A C 1
ATOM 1806 O O . ILE A 1 234 ? -43.312 -7.460 -6.120 1.00 49.16 234 ILE A O 1
#

Nearest PDB structures (foldseek):
  7q3h-assembly1_A  TM=5.806E-01  e=1.748E-04  Desulfofustis sp. PB-SRB1
  7q3g-assembly1_B  TM=6.034E-01  e=4.197E-04  Desulfofustis sp. PB-SRB1
  8ssz-assembly1_A  TM=5.514E-01  e=2.957E-04  Homo sapiens
  8zfk-as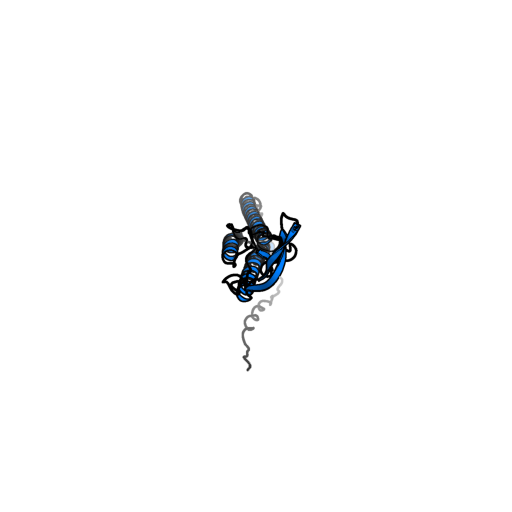sembly1_A  TM=4.855E-01  e=2.208E-04  Caenorhabditis elegans
  6fvq-assembly1_A  TM=3.224E-01  e=2.031E-03  endosymbiont of Tevnia jerichonana (vent Tica)

Organism: Trametes pubescens (NCBI:txid154538)

Sequence (234 aa):
MFQFDDDHVLDVHQARLYPFDTYLLTSTVRVVSTADNQSLPIQRLSTISITSSFVTVSSDTSSFVRGSNGTQEPSRDLILRISRPPEARMYALLLFGASWMLAHACMALVAFSWHLEGAETVLKHLASTFIVILIIPQLRAAMPDAPGFDDAIGFFPQMLVTTASALMLIAMMVKRELQELDESATPDIEDRKEAPAPLSTGLLRMRRGGASVDINHIRNFSRTLSSLGRPAGI

Secondary structure (DSSP, 8-state):
-EEEEEE----TTTTTSTTS-EEEEEEEEEEB-TTT-PBPPP------SB-SS-EEEEEEEEEEEE-TTS-EEEEEEEEEEEE--HHHHHHHHHHHHHHHHHHHHHHHHHHHHHHS--HHHHHHHHHHHHHHHHHHHHHHHTSTT---TT-TTTHHHHHHHHHHHHHHHHHHHHHHHHHHHHHHHS---TT---------TTSSTTS---------------SS----------

pLDDT: mean 79.15, std 16.91, range [44.41, 97.5]

Foldseek 3Di:
DWDWDWDADAPVVQCQPPQFRKGKGKTKGWDADPVPRATDDDDDDDDDQDDPFKGKDKDKAWDWDQDPVRDTHTIIMIIIIIHGDPVLRVLLVVLQVVLVVLLVVLVVLLVVLVVDDDLVSLVVSLVSLVVSLVVNVVSQVPRRVRDPPPRPPTDVVSNVSSVVSNVSSVVSNVVNVVVVVVVVPDDCPPDPPDDPDPDDPPPVVPPDPDDDDDDDPDDPDPDPDPPDDDDDDD

Solvent-accessible surface area (backbone atoms only — not comparable to full-atom values): 14417 Å² total; per-residue (Å²): 100,83,58,81,57,77,61,79,60,77,54,73,84,40,60,71,44,77,66,73,27,49,46,58,43,48,37,48,46,46,44,42,41,79,91,74,73,42,71,50,89,80,90,80,76,84,79,75,48,69,56,101,70,36,35,38,48,78,46,70,43,85,43,71,44,76,42,99,86,72,46,80,39,70,30,36,36,39,40,35,42,36,31,50,41,70,68,58,34,51,54,36,51,51,43,51,51,52,45,50,51,52,31,50,47,29,50,50,45,43,57,49,46,74,74,49,87,58,62,70,60,37,51,52,44,38,54,52,35,53,52,46,65,59,44,45,60,53,48,46,70,68,29,81,86,53,79,70,84,89,35,82,82,52,64,47,52,42,53,50,52,34,50,52,28,41,53,51,35,50,53,52,42,54,54,47,56,50,50,55,51,53,59,68,68,55,71,85,79,84,78,73,77,77,74,77,76,84,75,70,75,75,77,70,67,80,80,69,91,74,91,77,90,84,90,81,87,86,87,86,82,88,80,88,76,89,84,80,82,86,83,90,82,135